Protein AF-A0A535EKD5-F1 (afdb_monomer_lite)

Structure (mmCIF, N/CA/C/O backbone):
data_AF-A0A535EKD5-F1
#
_entry.id   AF-A0A535EKD5-F1
#
loop_
_atom_site.group_PDB
_atom_site.id
_atom_site.type_symbol
_atom_site.label_atom_id
_atom_site.label_alt_id
_atom_site.label_comp_id
_atom_site.label_asym_id
_atom_site.label_entity_id
_atom_site.label_seq_id
_atom_site.pdbx_PDB_ins_code
_atom_site.Cartn_x
_atom_site.Cartn_y
_atom_site.Cartn_z
_atom_site.occupancy
_atom_site.B_iso_or_equiv
_atom_site.auth_seq_id
_atom_site.auth_comp_id
_atom_site.auth_asym_id
_atom_site.auth_atom_id
_atom_site.pdbx_PDB_model_num
ATOM 1 N N . MET A 1 1 ? -50.113 28.034 -53.073 1.00 45.19 1 MET A N 1
ATOM 2 C CA . MET A 1 1 ? -51.138 28.663 -52.213 1.00 45.19 1 MET A CA 1
ATOM 3 C C . MET A 1 1 ? -50.372 29.455 -51.160 1.00 45.19 1 MET A C 1
ATOM 5 O O . MET A 1 1 ? -49.706 28.836 -50.350 1.00 45.19 1 MET A O 1
ATOM 9 N N . ALA A 1 2 ? -50.092 30.747 -51.366 1.00 41.34 2 ALA A N 1
ATOM 10 C CA . ALA A 1 2 ? -51.017 31.888 -51.238 1.00 41.34 2 ALA A CA 1
ATOM 11 C C . ALA A 1 2 ? -51.608 31.944 -49.816 1.00 41.34 2 ALA A C 1
ATOM 13 O O . ALA A 1 2 ? -52.224 30.976 -49.403 1.00 41.34 2 ALA A O 1
ATOM 14 N N . GLY A 1 3 ? -51.473 32.993 -49.012 1.00 37.75 3 GLY A N 1
ATOM 15 C CA . GLY A 1 3 ? -50.899 34.321 -49.191 1.00 37.75 3 GLY A CA 1
ATOM 16 C C . GLY A 1 3 ? -51.245 35.145 -47.942 1.00 37.75 3 GLY A C 1
ATOM 17 O O . GLY A 1 3 ? -52.295 34.944 -47.339 1.00 37.75 3 GLY A O 1
ATOM 18 N N . VAL A 1 4 ? -50.347 36.044 -47.547 1.00 48.22 4 VAL A N 1
ATOM 19 C CA . VAL A 1 4 ? -50.589 37.124 -46.570 1.00 48.22 4 VAL A CA 1
ATOM 20 C C . VAL A 1 4 ? -51.353 38.250 -47.289 1.00 48.22 4 VAL A C 1
ATOM 22 O O . VAL A 1 4 ? -51.017 38.522 -48.444 1.00 48.22 4 VAL A O 1
ATOM 25 N N . PRO A 1 5 ? -52.398 38.865 -46.692 1.00 58.47 5 PRO A N 1
ATOM 26 C CA . PRO A 1 5 ? -52.293 40.257 -46.190 1.00 58.47 5 PRO A CA 1
ATOM 27 C C . PRO A 1 5 ? -53.141 40.520 -44.915 1.00 58.47 5 PRO A C 1
ATOM 29 O O . PRO A 1 5 ? -54.188 39.925 -44.716 1.00 58.47 5 PRO A O 1
ATOM 32 N N . SER A 1 6 ? -52.658 41.254 -43.906 1.00 53.69 6 SER A N 1
ATOM 33 C CA . SER A 1 6 ? -52.519 42.722 -43.760 1.00 53.69 6 SER A CA 1
ATOM 34 C C . SER A 1 6 ? -53.795 43.500 -43.359 1.00 53.69 6 SER A C 1
ATOM 36 O O . SER A 1 6 ? -54.710 43.649 -44.159 1.00 53.69 6 SER A O 1
ATOM 38 N N . ARG A 1 7 ? -53.657 44.165 -42.196 1.00 46.56 7 ARG A N 1
ATOM 39 C CA . ARG A 1 7 ? -54.088 45.528 -41.797 1.00 46.56 7 ARG A CA 1
ATOM 40 C C . ARG A 1 7 ? -55.549 45.838 -41.433 1.00 46.56 7 ARG A C 1
ATOM 42 O O . ARG A 1 7 ? -56.453 45.731 -42.245 1.00 46.56 7 ARG A O 1
ATOM 49 N N . GLY A 1 8 ? -55.650 46.514 -40.280 1.00 36.50 8 GLY A N 1
ATOM 50 C CA . GLY A 1 8 ? -56.508 47.687 -40.059 1.00 36.50 8 GLY A CA 1
ATOM 51 C C . GLY A 1 8 ? -57.542 47.490 -38.955 1.00 36.50 8 GLY A C 1
ATOM 52 O O . GLY A 1 8 ? -58.512 46.788 -39.176 1.00 36.50 8 GLY A O 1
ATOM 53 N N . SER A 1 9 ? -57.314 48.072 -37.766 1.00 45.50 9 SER A N 1
ATOM 54 C CA . SER A 1 9 ? -58.034 49.279 -37.276 1.00 45.50 9 SER A CA 1
ATOM 55 C C . SER A 1 9 ? -59.380 48.927 -36.612 1.00 45.50 9 SER A C 1
ATOM 57 O O . SER A 1 9 ? -60.111 48.109 -37.133 1.00 45.50 9 SER A O 1
ATOM 59 N N . PHE A 1 10 ? -59.863 49.486 -35.502 1.00 39.22 10 PHE A N 1
ATOM 60 C CA . PHE A 1 10 ? -59.520 50.611 -34.630 1.00 39.22 10 PHE A CA 1
ATOM 61 C C . PHE A 1 10 ? -60.499 50.504 -33.419 1.00 39.22 10 PHE A C 1
ATOM 63 O O . PHE A 1 10 ? -61.541 49.868 -33.541 1.00 39.22 10 PHE A O 1
ATOM 70 N N . VAL A 1 11 ? -60.227 51.237 -32.328 1.00 38.66 11 VAL A N 1
ATOM 71 C CA . VAL A 1 11 ? -61.223 51.842 -31.400 1.00 38.66 11 VAL A CA 1
ATOM 72 C C . VAL A 1 11 ? -61.691 51.069 -30.133 1.00 38.66 11 VAL A C 1
ATOM 74 O O . VAL A 1 11 ? -62.537 50.187 -30.164 1.00 38.66 11 VAL A O 1
ATOM 77 N N . ARG A 1 12 ? -61.221 51.643 -29.006 1.00 39.44 12 ARG A N 1
ATOM 78 C CA . ARG A 1 12 ? -61.877 52.010 -27.721 1.00 39.44 12 ARG A CA 1
ATOM 79 C C . ARG A 1 12 ? -62.044 51.020 -26.556 1.00 39.44 12 ARG A C 1
ATOM 81 O O . ARG A 1 12 ? -62.829 50.090 -26.591 1.00 39.44 12 ARG A O 1
ATOM 88 N N . CYS A 1 13 ? -61.412 51.458 -25.457 1.00 40.06 13 CYS A N 1
ATOM 89 C CA . CYS A 1 13 ? -61.956 51.657 -24.107 1.00 40.06 13 CYS A CA 1
ATOM 90 C C . CYS A 1 13 ? -62.763 50.521 -23.468 1.00 40.06 13 CYS A C 1
ATOM 92 O O . CYS A 1 13 ? -63.938 50.361 -23.765 1.00 40.06 13 CYS A O 1
ATOM 94 N N . LEU A 1 14 ? -62.223 49.968 -22.380 1.00 44.44 14 LEU A N 1
ATOM 95 C CA . LEU A 1 14 ? -62.757 50.283 -21.052 1.00 44.44 14 LEU A CA 1
ATOM 96 C C . LEU A 1 14 ? -61.759 49.901 -19.957 1.00 44.44 14 LEU A C 1
ATOM 98 O O . LEU A 1 14 ? -61.307 48.769 -19.827 1.00 44.44 14 LEU A O 1
ATOM 102 N N . THR A 1 15 ? -61.418 50.925 -19.191 1.00 46.53 15 THR A N 1
ATOM 103 C CA . THR A 1 15 ? -60.805 50.915 -17.871 1.00 46.53 15 THR A CA 1
ATOM 104 C C . THR A 1 15 ? -61.596 50.044 -16.898 1.00 46.53 15 THR A C 1
ATOM 106 O O . THR A 1 15 ? -62.759 50.327 -16.626 1.00 46.53 15 THR A O 1
ATOM 109 N N . ALA A 1 16 ? -60.928 49.067 -16.291 1.00 44.97 16 ALA A N 1
ATOM 110 C CA . ALA A 1 16 ? -61.282 48.542 -14.978 1.00 44.97 16 ALA A CA 1
ATOM 111 C C . ALA A 1 16 ? -59.975 48.250 -14.234 1.00 44.97 16 ALA A C 1
ATOM 113 O O . ALA A 1 16 ? -59.351 47.204 -14.399 1.00 44.97 16 ALA A O 1
ATOM 114 N N . GLY A 1 17 ? -59.518 49.246 -13.475 1.00 42.59 17 GLY A N 1
ATOM 115 C CA . GLY A 1 17 ? -58.399 49.095 -12.560 1.00 42.59 17 GLY A CA 1
ATOM 116 C C . GLY A 1 17 ? -58.822 48.220 -11.388 1.00 42.59 17 GLY A C 1
ATOM 117 O O . GLY A 1 17 ? -59.617 48.644 -10.555 1.00 42.59 17 GLY A O 1
ATOM 118 N N . VAL A 1 18 ? -58.271 47.013 -11.322 1.00 48.47 18 VAL A N 1
ATOM 119 C CA . VAL A 1 18 ? -58.236 46.217 -10.097 1.00 48.47 18 VAL A CA 1
ATOM 120 C C . VAL A 1 18 ? -56.834 46.377 -9.526 1.00 48.47 18 VAL A C 1
ATOM 122 O O . VAL A 1 18 ? -55.866 45.841 -10.062 1.00 48.47 18 VAL A O 1
ATOM 125 N N . PHE A 1 19 ? -56.723 47.155 -8.450 1.00 42.06 19 PHE A N 1
ATOM 126 C CA . PHE A 1 19 ? -55.541 47.164 -7.594 1.00 42.06 19 PHE A CA 1
ATOM 127 C C . PHE A 1 19 ? -55.471 45.812 -6.875 1.00 42.06 19 PHE A C 1
ATOM 129 O O . PHE A 1 19 ? -56.022 45.630 -5.792 1.00 42.06 19 PHE A O 1
ATOM 136 N N . LEU A 1 20 ? -54.805 44.840 -7.497 1.00 44.94 20 LEU A N 1
ATOM 137 C CA . LEU A 1 20 ? -54.281 43.681 -6.787 1.00 44.94 20 LEU A CA 1
ATOM 138 C C . LEU A 1 20 ? -53.089 44.175 -5.970 1.00 44.94 20 LEU A C 1
ATOM 140 O O . LEU A 1 20 ? -52.036 44.499 -6.517 1.00 44.94 20 LEU A O 1
ATOM 144 N N . ALA A 1 21 ? -53.285 44.267 -4.655 1.00 48.50 21 ALA A N 1
ATOM 145 C CA . ALA A 1 21 ? -52.208 44.411 -3.692 1.00 48.50 21 ALA A CA 1
ATOM 146 C C . ALA A 1 21 ? -51.312 43.168 -3.797 1.00 48.50 21 ALA A C 1
ATOM 148 O O . ALA A 1 21 ? -51.540 42.151 -3.146 1.00 48.50 21 ALA A O 1
ATOM 149 N N . GLY A 1 22 ? -50.331 43.237 -4.695 1.00 43.75 22 GLY A N 1
ATOM 150 C CA . GLY A 1 22 ? -49.278 42.250 -4.823 1.00 43.75 22 GLY A CA 1
ATOM 151 C C . GLY A 1 22 ? -48.425 42.302 -3.569 1.00 43.75 22 GLY A C 1
ATOM 152 O O . GLY A 1 22 ? -47.609 43.205 -3.395 1.00 43.75 22 GLY A O 1
ATOM 153 N N . THR A 1 23 ? -48.613 41.332 -2.683 1.00 49.50 23 THR A N 1
ATOM 154 C CA . THR A 1 23 ? -47.597 40.997 -1.699 1.00 49.50 23 THR A CA 1
ATOM 155 C C . THR A 1 23 ? -46.387 40.494 -2.479 1.00 49.50 23 THR A C 1
ATOM 157 O O . THR A 1 23 ? -46.346 39.360 -2.952 1.00 49.50 23 THR A O 1
ATOM 160 N N . CYS A 1 24 ? -45.395 41.365 -2.663 1.00 41.81 24 CYS A N 1
ATOM 161 C CA . CYS A 1 24 ? -44.060 40.966 -3.081 1.00 41.81 24 CYS A CA 1
ATOM 162 C C . CYS A 1 24 ? -43.476 40.086 -1.973 1.00 41.81 24 CYS A C 1
ATOM 164 O O . CYS A 1 24 ? -42.757 40.562 -1.096 1.00 41.81 24 CYS A O 1
ATOM 166 N N . ALA A 1 25 ? -43.815 38.798 -1.986 1.00 49.12 25 ALA A N 1
ATOM 167 C CA . ALA A 1 25 ? -43.065 37.795 -1.265 1.00 49.12 25 ALA A CA 1
ATOM 168 C C . ALA A 1 25 ? -41.671 37.775 -1.896 1.00 49.12 25 ALA A C 1
ATOM 170 O O . ALA A 1 25 ? -41.462 37.218 -2.973 1.00 49.12 25 ALA A O 1
ATOM 171 N N . TRP A 1 26 ? -40.725 38.455 -1.251 1.00 48.72 26 TRP A N 1
ATOM 172 C CA . TRP A 1 26 ? -39.307 38.242 -1.486 1.00 48.72 26 TRP A CA 1
ATOM 173 C C . TRP A 1 26 ? -39.019 36.779 -1.149 1.00 48.72 26 TRP A C 1
ATOM 175 O O . TRP A 1 26 ? -38.792 36.419 0.005 1.00 48.72 26 TRP A O 1
ATOM 185 N N . ALA A 1 27 ? -39.083 35.915 -2.161 1.00 51.62 27 ALA A N 1
ATOM 186 C CA . ALA A 1 27 ? -38.504 34.591 -2.086 1.00 51.62 27 ALA A CA 1
ATOM 187 C C . ALA A 1 27 ? -36.994 34.803 -1.977 1.00 51.62 27 ALA A C 1
ATOM 189 O O . ALA A 1 27 ? -36.315 35.042 -2.976 1.00 51.62 27 ALA A O 1
ATOM 190 N N . ALA A 1 28 ? -36.483 34.804 -0.745 1.00 58.44 28 ALA A N 1
ATOM 191 C CA . ALA A 1 28 ? -35.055 34.740 -0.503 1.00 58.44 28 ALA A CA 1
ATOM 192 C C . ALA A 1 28 ? -34.543 33.505 -1.248 1.00 58.44 28 ALA A C 1
ATOM 194 O O . ALA A 1 28 ? -34.898 32.377 -0.901 1.00 58.44 28 ALA A O 1
ATOM 195 N N . ALA A 1 29 ? -33.786 33.725 -2.326 1.00 57.75 29 ALA A N 1
ATOM 196 C CA . ALA A 1 29 ? -33.150 32.647 -3.057 1.00 57.75 29 ALA A CA 1
ATOM 197 C C . ALA A 1 29 ? -32.320 31.860 -2.043 1.00 57.75 29 ALA A C 1
ATOM 199 O O . ALA A 1 29 ? -31.422 32.423 -1.408 1.00 57.75 29 ALA A O 1
ATOM 200 N N . ALA A 1 30 ? -32.672 30.588 -1.843 1.00 61.81 30 ALA A N 1
ATOM 201 C CA . ALA A 1 30 ? -31.890 29.711 -0.995 1.00 61.81 30 ALA A CA 1
ATOM 202 C C . ALA A 1 30 ? -30.435 29.791 -1.484 1.00 61.81 30 ALA A C 1
ATOM 204 O O . ALA A 1 30 ? -30.210 29.682 -2.697 1.00 61.81 30 ALA A O 1
ATOM 205 N N . PRO A 1 31 ? -29.458 30.043 -0.594 1.00 61.44 31 PRO A N 1
ATOM 206 C CA . PRO A 1 31 ? -28.062 30.065 -0.998 1.00 61.44 31 PRO A CA 1
ATOM 207 C C . PRO A 1 31 ? -27.762 28.758 -1.745 1.00 61.44 31 PRO A C 1
ATOM 209 O O . PRO A 1 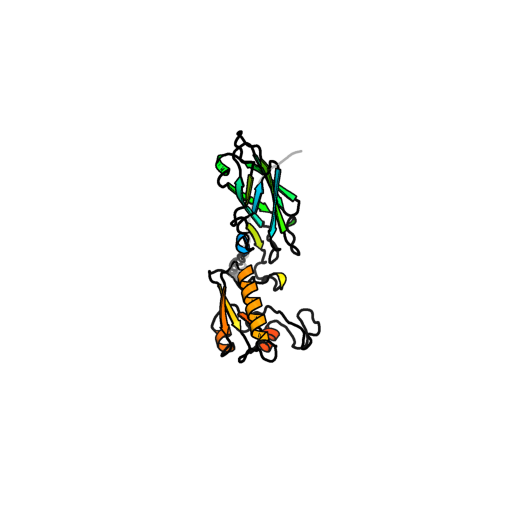31 ? -28.254 27.707 -1.320 1.00 61.44 31 PRO A O 1
ATOM 212 N N . PRO A 1 32 ? -27.018 28.803 -2.868 1.00 64.69 32 PRO A N 1
ATOM 213 C CA . PRO A 1 32 ? -26.724 27.606 -3.641 1.00 64.69 32 PRO A CA 1
ATOM 214 C C . PRO A 1 32 ? -26.153 26.558 -2.692 1.00 64.69 32 PRO A C 1
ATOM 216 O O . PRO A 1 32 ? -25.204 26.844 -1.956 1.00 64.69 32 PRO A O 1
ATOM 219 N N . ALA A 1 33 ? -26.778 25.376 -2.670 1.00 60.44 33 ALA A N 1
ATOM 220 C CA . ALA A 1 33 ? -26.324 24.260 -1.860 1.00 60.44 33 ALA A CA 1
ATOM 221 C C . ALA A 1 33 ? -24.835 24.066 -2.149 1.00 60.44 33 ALA A C 1
ATOM 223 O O . ALA A 1 33 ? -24.441 23.763 -3.276 1.00 60.44 33 ALA A O 1
ATOM 224 N N . ARG A 1 34 ? -24.004 24.354 -1.146 1.00 46.91 34 ARG A N 1
ATOM 225 C CA . ARG A 1 34 ? -22.553 24.263 -1.253 1.00 46.91 34 ARG A CA 1
ATOM 226 C C . ARG A 1 34 ? -22.256 22.808 -1.591 1.00 46.91 34 ARG A C 1
ATOM 228 O O . ARG A 1 34 ? -22.466 21.946 -0.742 1.00 46.91 34 ARG A O 1
ATOM 235 N N . ALA A 1 35 ? -21.863 22.534 -2.837 1.00 53.72 35 ALA A N 1
ATOM 236 C CA . ALA A 1 35 ? -21.502 21.189 -3.259 1.00 53.72 35 ALA A CA 1
ATOM 237 C C . ALA A 1 35 ? -20.460 20.674 -2.265 1.00 53.72 35 ALA A C 1
ATOM 239 O O . ALA A 1 35 ? -19.418 21.309 -2.078 1.00 53.72 35 ALA A O 1
ATOM 240 N N . ALA A 1 36 ? -20.799 19.603 -1.549 1.00 52.53 36 ALA A N 1
ATOM 241 C CA . ALA A 1 36 ? -19.909 19.018 -0.566 1.00 52.53 36 ALA A CA 1
ATOM 242 C C . ALA A 1 36 ? -18.606 18.662 -1.287 1.00 52.53 36 ALA A C 1
ATOM 244 O O . ALA A 1 36 ? -18.608 17.870 -2.229 1.00 52.53 36 ALA A O 1
ATOM 245 N N . ALA A 1 37 ? -17.513 19.323 -0.904 1.00 53.06 37 ALA A N 1
ATOM 246 C CA . ALA A 1 37 ? -16.214 19.060 -1.491 1.00 53.06 37 ALA A CA 1
ATOM 247 C C . ALA A 1 37 ? -15.854 17.598 -1.206 1.00 53.06 37 ALA A C 1
ATOM 249 O O . ALA A 1 37 ? -15.907 17.150 -0.059 1.00 53.06 37 ALA A O 1
ATOM 250 N N . PHE A 1 38 ? -15.533 16.851 -2.258 1.00 53.88 38 PHE A N 1
ATOM 251 C CA . PHE A 1 38 ? -15.070 15.478 -2.140 1.00 53.88 38 PHE A CA 1
ATOM 252 C C . PHE A 1 38 ? -13.777 15.474 -1.325 1.00 53.88 38 PHE A C 1
ATOM 254 O O . PHE A 1 38 ? -12.811 16.150 -1.681 1.00 53.88 38 PHE A O 1
ATOM 261 N N . VAL A 1 39 ? -13.757 14.728 -0.222 1.00 54.91 39 VAL A N 1
ATOM 262 C CA . VAL A 1 39 ? -12.511 14.477 0.501 1.00 54.91 39 VAL A CA 1
ATOM 263 C C . VAL A 1 39 ? -11.813 13.341 -0.232 1.00 54.91 39 VAL A C 1
ATOM 265 O O . VAL A 1 39 ? -12.058 12.164 0.027 1.00 54.91 39 VAL A O 1
ATOM 268 N N . GLU A 1 40 ? -10.980 13.699 -1.203 1.00 62.78 40 GLU A N 1
ATOM 269 C CA . GLU A 1 40 ? -10.094 12.746 -1.854 1.00 62.78 40 GLU A CA 1
ATOM 270 C C . GLU A 1 40 ? -9.099 12.209 -0.820 1.00 62.78 40 GLU A C 1
ATOM 272 O O . GLU A 1 40 ? -8.306 12.952 -0.243 1.00 62.78 40 GLU A O 1
ATOM 277 N N . SER A 1 41 ? -9.168 10.904 -0.556 1.00 79.00 41 SER A N 1
ATOM 278 C CA . SER A 1 41 ? -8.174 10.206 0.256 1.00 79.00 41 SER A CA 1
ATOM 279 C C . SER A 1 41 ? -7.368 9.270 -0.629 1.00 79.00 41 SER A C 1
ATOM 281 O O . SER A 1 41 ? -7.922 8.619 -1.513 1.00 79.00 41 SER A O 1
ATOM 283 N N . ALA A 1 42 ? -6.067 9.195 -0.384 1.00 86.12 42 ALA A N 1
ATOM 284 C CA . ALA A 1 42 ? -5.165 8.327 -1.118 1.00 86.12 42 ALA A CA 1
ATOM 285 C C . ALA A 1 42 ? -4.396 7.421 -0.160 1.00 86.12 42 ALA A C 1
ATOM 287 O O . ALA A 1 42 ? -4.079 7.806 0.968 1.00 86.12 42 ALA A O 1
ATOM 288 N N . GLN A 1 43 ? -4.081 6.224 -0.638 1.00 86.31 43 GLN A N 1
ATOM 289 C CA . GLN A 1 43 ? -3.167 5.300 0.014 1.00 86.31 43 GLN A CA 1
ATOM 290 C C . GLN A 1 43 ? -1.981 5.065 -0.913 1.00 86.31 43 GLN A C 1
ATOM 292 O O . GLN A 1 43 ? -2.143 4.576 -2.028 1.00 86.31 43 GLN A O 1
ATOM 297 N N . GLU A 1 44 ? -0.781 5.353 -0.427 1.00 91.12 44 GLU A N 1
ATOM 298 C CA . GLU A 1 44 ? 0.457 5.078 -1.149 1.00 91.12 44 GLU A CA 1
ATOM 299 C C . GLU A 1 44 ? 1.233 3.976 -0.449 1.00 91.12 44 GLU A C 1
ATOM 301 O O . GLU A 1 44 ? 1.461 4.022 0.760 1.00 91.12 44 GLU A O 1
ATOM 306 N N . VAL A 1 45 ? 1.655 2.977 -1.219 1.00 86.81 45 VAL A N 1
ATOM 307 C CA . VAL A 1 45 ? 2.469 1.876 -0.711 1.00 86.81 45 VAL A CA 1
ATOM 308 C C . VAL A 1 45 ? 3.716 1.770 -1.568 1.00 86.81 45 VAL A C 1
ATOM 310 O O . VAL A 1 45 ? 3.620 1.519 -2.765 1.00 86.81 45 VAL A O 1
ATOM 313 N N . THR A 1 46 ? 4.885 1.967 -0.959 1.00 91.69 46 THR A N 1
ATOM 314 C CA . THR A 1 46 ? 6.198 1.868 -1.620 1.00 91.69 46 THR A CA 1
ATOM 315 C C . THR A 1 46 ? 6.859 0.521 -1.323 1.00 91.69 46 THR A C 1
ATOM 317 O O . THR A 1 46 ? 6.564 -0.096 -0.299 1.00 91.69 46 THR A O 1
ATOM 320 N N . LEU A 1 47 ? 7.815 0.081 -2.149 1.00 89.38 47 LEU A N 1
ATOM 321 C CA . LEU A 1 47 ? 8.623 -1.113 -1.845 1.00 89.38 47 LEU A CA 1
ATOM 322 C C . LEU A 1 47 ? 9.347 -0.981 -0.504 1.00 89.38 47 LEU A C 1
ATOM 324 O O . LEU A 1 47 ? 9.369 -1.924 0.283 1.00 89.38 47 LEU A O 1
ATOM 328 N N . ARG A 1 48 ? 9.877 0.211 -0.207 1.00 87.81 48 ARG A N 1
ATOM 329 C CA . ARG A 1 48 ? 10.523 0.496 1.077 1.00 87.81 48 ARG A CA 1
ATOM 330 C C . ARG A 1 48 ? 9.577 0.278 2.255 1.00 87.81 48 ARG A C 1
ATOM 332 O O . ARG A 1 48 ? 9.993 -0.315 3.245 1.00 87.81 48 ARG A O 1
ATOM 339 N N . ALA A 1 49 ? 8.327 0.732 2.154 1.00 76.25 49 ALA A N 1
ATOM 340 C CA . ALA A 1 49 ? 7.323 0.529 3.200 1.00 76.25 49 ALA A CA 1
ATOM 341 C C . ALA A 1 49 ? 6.983 -0.960 3.397 1.00 76.25 49 ALA A C 1
ATOM 343 O O . ALA A 1 49 ? 6.653 -1.376 4.502 1.00 76.25 49 ALA A O 1
ATOM 344 N N . LEU A 1 50 ? 7.138 -1.775 2.349 1.00 79.50 50 LEU A N 1
ATOM 345 C CA . LEU A 1 50 ? 7.025 -3.235 2.411 1.00 79.50 50 LEU A CA 1
ATOM 346 C C . LEU A 1 50 ? 8.301 -3.928 2.928 1.00 79.50 50 LEU A C 1
ATOM 348 O O . LEU A 1 50 ? 8.351 -5.154 2.975 1.00 79.50 50 LEU A O 1
ATOM 352 N N . GLY A 1 51 ? 9.335 -3.172 3.311 1.00 79.81 51 GLY A N 1
ATOM 353 C CA . GLY A 1 51 ? 10.622 -3.710 3.757 1.00 79.81 51 GLY A CA 1
ATOM 354 C C . GLY A 1 51 ? 11.542 -4.172 2.622 1.00 79.81 51 GLY A C 1
ATOM 355 O O . GLY A 1 51 ? 12.560 -4.805 2.890 1.00 79.81 51 GLY A O 1
ATOM 356 N N . ALA A 1 52 ? 11.223 -3.855 1.364 1.00 81.81 52 ALA A N 1
ATOM 357 C CA . ALA A 1 52 ? 12.038 -4.214 0.209 1.00 81.81 52 ALA A CA 1
ATOM 358 C C . ALA A 1 52 ? 12.991 -3.058 -0.182 1.00 81.81 52 ALA A C 1
ATOM 360 O O . ALA A 1 52 ? 12.533 -1.963 -0.530 1.00 81.81 52 ALA A O 1
ATOM 361 N N . PRO A 1 53 ? 14.323 -3.271 -0.187 1.00 86.62 53 PRO A N 1
ATOM 362 C CA . PRO A 1 53 ? 15.306 -2.252 -0.579 1.00 86.62 53 PRO A CA 1
ATOM 363 C C . PRO A 1 53 ? 15.377 -2.016 -2.103 1.00 86.62 53 PRO A C 1
ATOM 365 O O . PRO A 1 53 ? 16.140 -1.165 -2.568 1.00 86.62 53 PRO A O 1
ATOM 368 N N . GLY A 1 54 ? 14.588 -2.763 -2.877 1.00 92.88 54 GLY A N 1
ATOM 369 C CA . GLY A 1 54 ? 14.603 -2.843 -4.336 1.00 92.88 54 GLY A CA 1
ATOM 370 C C . GLY A 1 54 ? 14.603 -4.304 -4.786 1.00 92.88 54 GLY A C 1
ATOM 371 O O . GLY A 1 54 ? 14.717 -5.204 -3.955 1.00 92.88 54 GLY A O 1
ATOM 372 N N . VAL A 1 55 ? 14.459 -4.533 -6.089 1.00 95.06 55 VAL A N 1
ATOM 373 C CA . VAL A 1 55 ? 14.526 -5.873 -6.696 1.00 95.06 55 VAL A CA 1
ATOM 374 C C . VAL A 1 55 ? 15.337 -5.768 -7.977 1.00 95.06 55 VAL A C 1
ATOM 376 O O . VAL A 1 55 ? 15.095 -4.851 -8.758 1.00 95.06 55 VAL A O 1
ATOM 379 N N . ASP A 1 56 ? 16.279 -6.670 -8.207 1.00 97.62 56 ASP A N 1
ATOM 380 C CA . ASP A 1 56 ? 17.101 -6.709 -9.413 1.00 97.62 56 ASP A CA 1
ATOM 381 C C . ASP A 1 56 ? 17.143 -8.110 -10.028 1.00 97.62 56 ASP A C 1
ATOM 383 O O . ASP A 1 56 ? 16.865 -9.112 -9.370 1.00 97.62 56 ASP A O 1
ATOM 387 N N . ALA A 1 57 ? 17.421 -8.160 -11.329 1.00 96.69 57 ALA A N 1
ATOM 388 C CA . ALA A 1 57 ? 17.626 -9.392 -12.074 1.00 96.69 57 ALA A CA 1
ATOM 389 C C . ALA A 1 57 ? 18.536 -9.141 -13.279 1.00 96.69 57 ALA A C 1
ATOM 391 O O . ALA A 1 57 ? 18.569 -8.040 -13.837 1.00 96.69 57 ALA A O 1
ATOM 392 N N . SER A 1 58 ? 19.210 -10.200 -13.721 1.00 97.12 58 SER A N 1
ATOM 393 C CA . SER A 1 58 ? 20.095 -10.189 -14.887 1.00 97.12 58 SER A CA 1
ATOM 394 C C . SER A 1 58 ? 19.592 -11.152 -15.958 1.00 97.12 58 SER A C 1
ATOM 396 O O . SER A 1 58 ? 19.127 -12.247 -15.648 1.00 97.12 58 SER A O 1
ATOM 398 N N . GLY A 1 59 ? 19.682 -10.751 -17.223 1.00 96.06 59 GLY A N 1
ATOM 399 C CA . GLY A 1 59 ? 19.199 -11.517 -18.371 1.00 96.06 59 GLY A CA 1
ATOM 400 C C . GLY A 1 59 ? 18.651 -10.621 -19.480 1.00 96.06 59 GLY A C 1
ATOM 401 O O . GLY A 1 59 ? 18.291 -9.470 -19.255 1.00 96.06 59 GLY A O 1
ATOM 402 N N . SER A 1 60 ? 18.596 -11.138 -20.707 1.00 95.88 60 SER A N 1
ATOM 403 C CA . SER A 1 60 ? 18.053 -10.405 -21.863 1.00 95.88 60 SER A CA 1
ATOM 404 C C . SER A 1 60 ? 16.526 -10.273 -21.824 1.00 95.88 60 SER A C 1
ATOM 406 O O . SER A 1 60 ? 15.965 -9.386 -22.462 1.00 95.88 60 SER A O 1
ATOM 408 N N . ALA A 1 61 ? 15.848 -11.126 -21.058 1.00 97.75 61 ALA A N 1
ATOM 409 C CA . ALA A 1 61 ? 14.433 -11.014 -20.739 1.00 97.75 61 ALA A CA 1
ATOM 410 C C . ALA A 1 61 ? 14.240 -11.342 -19.257 1.00 97.75 61 ALA A C 1
ATOM 412 O O . ALA A 1 61 ? 14.503 -12.467 -18.834 1.00 97.75 61 ALA A O 1
ATOM 413 N N . VAL A 1 62 ? 13.806 -10.363 -18.464 1.00 97.56 62 VAL A N 1
ATOM 414 C CA . VAL A 1 62 ? 13.609 -10.531 -17.018 1.00 97.56 62 VAL A CA 1
ATOM 415 C C . VAL A 1 62 ? 12.267 -9.962 -16.587 1.00 97.56 62 VAL A C 1
ATOM 417 O O . VAL A 1 62 ? 11.783 -8.978 -17.142 1.00 97.56 62 VAL A O 1
ATOM 420 N N . THR A 1 63 ? 11.657 -10.592 -15.587 1.00 98.12 63 THR A N 1
ATOM 421 C CA . THR A 1 63 ? 10.430 -10.102 -14.955 1.00 98.12 63 THR A CA 1
ATOM 422 C C . THR A 1 63 ? 10.710 -9.839 -13.487 1.00 98.12 63 THR A C 1
ATOM 424 O O . THR A 1 63 ? 11.103 -10.749 -12.763 1.00 98.12 63 THR A O 1
ATOM 427 N N . LEU A 1 64 ? 10.499 -8.597 -13.059 1.00 97.75 64 LEU A N 1
ATOM 428 C CA . LEU A 1 64 ? 10.561 -8.196 -11.659 1.00 97.75 64 LEU A CA 1
ATOM 429 C C . LEU A 1 64 ? 9.128 -8.038 -11.155 1.00 97.75 64 LEU A C 1
ATOM 431 O O . LEU A 1 64 ? 8.415 -7.155 -11.628 1.00 97.75 64 LEU A O 1
ATOM 435 N N . ALA A 1 65 ? 8.706 -8.903 -10.236 1.00 96.81 65 ALA A N 1
ATOM 436 C CA . ALA A 1 65 ? 7.349 -8.918 -9.699 1.00 96.81 65 ALA A CA 1
ATOM 437 C C . ALA A 1 65 ? 7.333 -8.458 -8.238 1.00 96.81 65 ALA A C 1
ATOM 439 O O . ALA A 1 65 ? 8.153 -8.899 -7.431 1.00 96.81 65 ALA A O 1
ATOM 440 N N . VAL A 1 66 ? 6.378 -7.596 -7.891 1.00 95.00 66 VAL A N 1
ATOM 441 C CA . VAL A 1 66 ? 6.154 -7.140 -6.514 1.00 95.00 66 VAL A CA 1
ATOM 442 C C . VAL A 1 66 ? 4.670 -7.224 -6.177 1.00 95.00 66 VAL A C 1
ATOM 444 O O . VAL A 1 66 ? 3.831 -6.713 -6.914 1.00 95.00 66 VAL A O 1
ATOM 447 N N . ALA A 1 67 ? 4.348 -7.826 -5.033 1.00 92.38 67 ALA A N 1
ATOM 448 C CA . ALA A 1 67 ? 3.006 -7.807 -4.468 1.00 92.38 67 ALA A CA 1
ATOM 449 C C . ALA A 1 67 ? 2.796 -6.580 -3.561 1.00 92.38 67 ALA A C 1
ATOM 451 O O . ALA A 1 67 ? 3.498 -6.401 -2.567 1.00 92.38 67 ALA A O 1
ATOM 452 N N . PHE A 1 68 ? 1.789 -5.772 -3.879 1.00 90.69 68 PHE A N 1
ATOM 453 C CA . PHE A 1 68 ? 1.263 -4.705 -3.031 1.00 90.69 68 PHE A CA 1
ATOM 454 C C . PHE A 1 68 ? 0.008 -5.198 -2.300 1.00 90.69 68 PHE A C 1
ATOM 456 O O . PHE A 1 68 ? -0.751 -5.982 -2.869 1.00 90.69 68 PHE A O 1
ATOM 463 N N . PRO A 1 69 ? -0.262 -4.753 -1.062 1.00 86.50 69 PRO A N 1
ATOM 464 C CA . PRO A 1 69 ? -1.505 -5.088 -0.371 1.00 86.50 69 PRO A CA 1
ATOM 465 C C . PRO A 1 69 ? -2.725 -4.573 -1.156 1.00 86.50 69 PRO A C 1
ATOM 467 O O . PRO A 1 69 ? -2.575 -3.651 -1.967 1.00 86.50 69 PRO A O 1
ATOM 470 N N . PRO A 1 70 ? -3.925 -5.138 -0.937 1.00 88.81 70 PRO A N 1
ATOM 471 C CA . PRO A 1 70 ? -5.153 -4.579 -1.496 1.00 88.81 70 PRO A CA 1
ATOM 472 C C . PRO A 1 70 ? -5.370 -3.119 -1.044 1.00 88.81 70 PRO A C 1
ATOM 474 O O . PRO A 1 70 ? -4.806 -2.697 -0.026 1.00 88.81 70 PRO A O 1
ATOM 477 N N . PRO A 1 71 ? -6.173 -2.332 -1.785 1.00 89.56 71 PRO A N 1
ATOM 478 C CA . PRO A 1 71 ? -6.566 -0.999 -1.353 1.00 89.56 71 PRO A CA 1
ATOM 479 C C . PRO A 1 71 ? -7.323 -1.069 -0.022 1.00 89.56 71 PRO A C 1
ATOM 481 O O . PRO A 1 71 ? -8.190 -1.917 0.166 1.00 89.56 71 PRO A O 1
ATOM 484 N N . ALA A 1 72 ? -7.038 -0.132 0.876 1.00 80.06 72 ALA A N 1
ATOM 485 C CA . ALA A 1 72 ? -7.632 -0.029 2.209 1.00 80.06 72 ALA A CA 1
ATOM 486 C C . ALA A 1 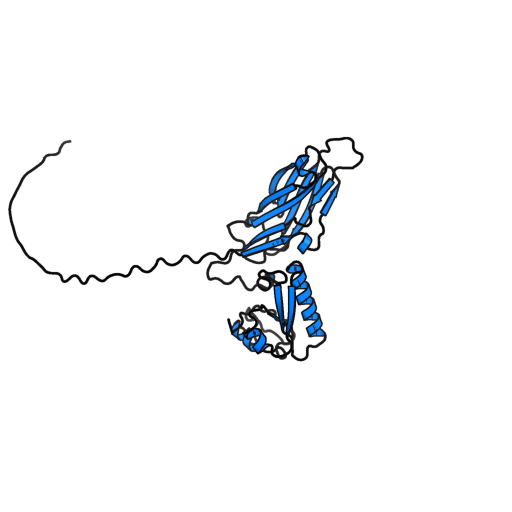72 ? -9.092 0.465 2.191 1.00 80.06 72 ALA A C 1
ATOM 488 O O . ALA A 1 72 ? -9.667 0.756 3.234 1.00 80.06 72 ALA A O 1
ATOM 489 N N . GLY A 1 73 ? -9.695 0.621 1.015 1.00 81.81 73 GLY A N 1
ATOM 490 C CA . GLY A 1 73 ? -11.048 1.130 0.875 1.00 81.81 73 GLY A CA 1
ATOM 491 C C . GLY A 1 73 ? -11.571 1.032 -0.556 1.00 81.81 73 GLY A C 1
ATOM 492 O O . GLY A 1 73 ? -10.901 0.490 -1.443 1.00 81.81 73 GLY A O 1
ATOM 493 N N . PRO A 1 74 ? -12.778 1.565 -0.804 1.00 85.88 74 PRO A N 1
ATOM 494 C CA . PRO A 1 74 ? -13.34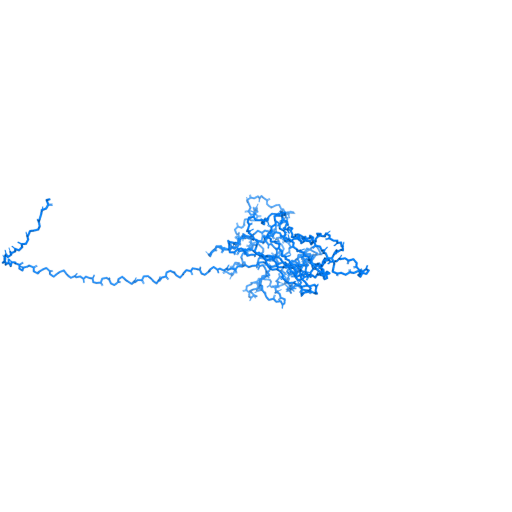0 1.634 -2.144 1.00 85.88 74 PRO A CA 1
ATOM 495 C C . PRO A 1 74 ? -12.424 2.469 -3.042 1.00 85.88 74 PRO A C 1
ATOM 497 O O . PRO A 1 74 ? -11.930 3.509 -2.622 1.00 85.88 74 PRO A O 1
ATOM 500 N N . LEU A 1 75 ? -12.200 2.042 -4.282 1.00 89.25 75 LEU A N 1
ATOM 501 C CA . LEU A 1 75 ? -11.390 2.799 -5.242 1.00 89.25 75 LEU A CA 1
ATOM 502 C C . LEU A 1 75 ? -12.212 3.912 -5.898 1.00 89.25 75 LEU A C 1
ATOM 504 O O . LEU A 1 75 ? -13.359 3.684 -6.286 1.00 89.25 75 LEU A O 1
ATOM 508 N N . ALA A 1 76 ? -11.606 5.083 -6.088 1.00 87.94 76 ALA A N 1
ATOM 509 C CA . ALA A 1 76 ? -12.221 6.182 -6.821 1.00 87.94 76 ALA A CA 1
ATOM 510 C C . ALA A 1 76 ? -12.178 5.986 -8.339 1.00 87.94 76 ALA A C 1
ATOM 512 O O . ALA A 1 76 ? -11.216 5.419 -8.868 1.00 87.94 76 ALA A O 1
ATOM 513 N N . PRO A 1 77 ? -13.169 6.536 -9.069 1.00 84.00 77 PRO A N 1
ATOM 514 C CA . PRO A 1 77 ? -13.151 6.542 -10.530 1.00 84.00 77 PRO A CA 1
ATOM 515 C C . PRO A 1 77 ? -11.988 7.350 -11.117 1.00 84.00 77 PRO A C 1
ATOM 517 O O . PRO A 1 77 ? -11.540 7.041 -12.218 1.00 84.00 77 PRO A O 1
ATOM 520 N N . ALA A 1 78 ? -11.490 8.358 -10.383 1.00 75.31 78 ALA A N 1
ATOM 521 C CA . ALA A 1 78 ? -10.387 9.234 -10.801 1.00 75.31 78 ALA A CA 1
ATOM 522 C C . ALA A 1 78 ? -9.087 8.467 -11.130 1.00 75.31 78 ALA A C 1
ATOM 524 O O . ALA A 1 78 ? -8.255 8.960 -11.894 1.00 75.31 78 ALA A O 1
ATOM 525 N N . GLY A 1 79 ? -8.988 7.217 -10.661 1.00 84.00 79 GLY A N 1
ATOM 526 C CA . GLY A 1 79 ? -7.995 6.239 -11.084 1.00 84.00 79 GLY A CA 1
ATOM 527 C C . GLY A 1 79 ? -6.813 6.156 -10.128 1.00 84.00 79 GLY A C 1
ATOM 528 O O . GLY A 1 79 ? -6.282 7.159 -9.670 1.00 84.00 79 GLY A O 1
ATOM 529 N N . SER A 1 80 ? -6.400 4.928 -9.831 1.00 95.94 80 SER A N 1
ATOM 530 C CA . SER A 1 80 ? -5.130 4.634 -9.166 1.00 95.94 80 SER A CA 1
ATOM 531 C C . SER A 1 80 ? -3.968 4.793 -10.154 1.00 95.94 80 SER A C 1
ATOM 533 O O . SER A 1 80 ? -4.187 4.847 -11.368 1.00 95.94 80 SER A O 1
ATOM 535 N N . PHE A 1 81 ? -2.726 4.826 -9.676 1.00 98.00 81 PHE A N 1
ATOM 536 C CA . PHE A 1 81 ? -1.551 4.754 -10.549 1.00 98.00 81 PHE A CA 1
ATOM 537 C C . PHE A 1 81 ? -0.431 3.920 -9.927 1.00 98.00 81 PHE A C 1
ATOM 539 O O . PHE A 1 81 ? -0.338 3.775 -8.712 1.00 98.00 81 PHE A O 1
ATOM 546 N N . ALA A 1 82 ? 0.435 3.380 -10.778 1.00 98.25 82 ALA A N 1
ATOM 547 C CA . ALA A 1 82 ? 1.690 2.761 -10.381 1.00 98.25 82 ALA A CA 1
ATOM 548 C C . ALA A 1 82 ? 2.837 3.645 -10.871 1.00 98.25 82 ALA A C 1
ATOM 550 O O . ALA A 1 82 ? 2.838 4.076 -12.026 1.00 98.25 82 ALA A O 1
ATOM 551 N N . ARG A 1 83 ? 3.813 3.909 -10.000 1.00 98.56 83 ARG A N 1
ATOM 552 C CA . ARG A 1 83 ? 5.022 4.662 -10.346 1.00 98.56 83 ARG A CA 1
ATOM 553 C C . ARG A 1 83 ? 6.239 3.776 -10.133 1.00 98.56 83 ARG A C 1
ATOM 555 O O . ARG A 1 83 ? 6.550 3.393 -9.007 1.00 98.56 83 ARG A O 1
ATOM 562 N N . LEU A 1 84 ? 6.920 3.451 -11.223 1.00 98.38 84 LEU A N 1
ATOM 563 C CA . LEU A 1 84 ? 8.152 2.678 -11.239 1.00 98.38 84 LEU A CA 1
ATOM 564 C C . LEU A 1 84 ? 9.345 3.612 -11.194 1.00 98.38 84 LEU A C 1
ATOM 566 O O . LEU A 1 84 ? 9.452 4.520 -12.012 1.00 98.38 84 LEU A O 1
ATOM 570 N N . PHE A 1 85 ? 10.271 3.309 -10.297 1.00 98.44 85 PHE A N 1
ATOM 571 C CA . PHE A 1 85 ? 11.632 3.820 -10.336 1.00 98.44 85 PHE A CA 1
ATOM 572 C C . PHE A 1 85 ? 12.512 2.655 -10.752 1.00 98.44 85 PHE A C 1
ATOM 574 O O . PHE A 1 85 ? 12.487 1.621 -10.087 1.00 98.44 85 PHE A O 1
ATOM 581 N N . PHE A 1 86 ? 13.253 2.778 -11.845 1.00 98.50 86 PHE A N 1
ATOM 582 C CA . PHE A 1 86 ? 13.991 1.646 -12.399 1.00 98.50 86 PHE A CA 1
ATOM 583 C C . PHE A 1 86 ? 15.375 2.037 -12.908 1.00 98.50 86 PHE A C 1
ATOM 585 O O . PHE A 1 86 ? 15.638 3.204 -13.162 1.00 98.50 86 PHE A O 1
ATOM 592 N N . ALA A 1 87 ? 16.252 1.054 -13.068 1.00 98.00 87 ALA A N 1
ATOM 593 C CA . ALA A 1 87 ? 17.539 1.182 -13.748 1.00 98.00 87 ALA A CA 1
ATOM 594 C C . ALA A 1 87 ? 17.764 -0.057 -14.622 1.00 98.00 87 ALA A C 1
ATOM 596 O O . ALA A 1 87 ? 17.189 -1.114 -14.348 1.00 98.00 87 ALA A O 1
ATOM 597 N N . HIS A 1 88 ? 18.569 0.061 -15.675 1.00 97.38 88 HIS A N 1
ATOM 598 C CA . HIS A 1 88 ? 18.844 -1.038 -16.599 1.00 97.38 88 HIS A CA 1
ATOM 599 C C . HIS A 1 88 ? 20.201 -0.886 -17.294 1.00 97.38 88 HIS A C 1
ATOM 601 O O . HIS A 1 88 ? 20.786 0.194 -17.319 1.00 97.38 88 HIS A O 1
ATOM 607 N N . SER A 1 89 ? 20.695 -1.960 -17.909 1.00 95.88 89 SER A N 1
ATOM 608 C CA . SER A 1 89 ? 21.870 -1.883 -18.783 1.00 95.88 89 SER A CA 1
ATOM 609 C C . SER A 1 89 ? 21.598 -0.999 -20.019 1.00 95.88 89 SER A C 1
ATOM 611 O O . SER A 1 89 ? 20.502 -1.106 -20.582 1.00 95.88 89 SER A O 1
ATOM 613 N N . PRO A 1 90 ? 22.564 -0.181 -20.482 1.00 94.88 90 PRO A N 1
ATOM 614 C CA . PRO A 1 90 ? 22.452 0.601 -21.721 1.00 94.88 90 PRO A CA 1
ATOM 615 C C . PRO A 1 90 ? 22.120 -0.248 -22.963 1.00 94.88 90 PRO A C 1
ATOM 617 O O . PRO A 1 90 ? 22.430 -1.443 -23.013 1.00 94.88 90 PRO A O 1
ATOM 620 N N . GLY A 1 91 ? 21.520 0.379 -23.977 1.00 90.56 91 GLY A N 1
ATOM 621 C CA . GLY A 1 91 ? 21.130 -0.238 -25.248 1.00 90.56 91 GLY A CA 1
ATOM 622 C C . GLY A 1 91 ? 19.622 -0.253 -25.527 1.00 90.56 91 GLY A C 1
ATOM 623 O O . GLY A 1 91 ? 18.796 0.097 -24.682 1.00 90.56 91 GLY A O 1
ATOM 624 N N . ALA A 1 92 ? 19.254 -0.665 -26.745 1.00 84.62 92 ALA A N 1
ATOM 625 C CA . ALA A 1 92 ? 17.878 -0.630 -27.245 1.00 84.62 92 ALA A CA 1
ATOM 626 C C . ALA A 1 92 ? 16.987 -1.657 -26.530 1.00 84.62 92 ALA A C 1
ATOM 628 O O . ALA A 1 92 ? 16.933 -2.829 -26.900 1.00 84.62 92 ALA A O 1
ATOM 629 N N . SER A 1 93 ? 16.264 -1.210 -25.513 1.00 93.81 93 SER A N 1
ATOM 630 C CA . SER A 1 93 ? 15.525 -2.094 -24.612 1.00 93.81 93 SER A CA 1
ATOM 631 C C . SER A 1 93 ? 14.072 -1.638 -24.465 1.00 93.81 93 SER A C 1
ATOM 633 O O . SER A 1 93 ? 13.673 -0.598 -24.986 1.00 93.81 93 SER A O 1
ATOM 635 N N . SER A 1 94 ? 13.243 -2.416 -23.778 1.00 98.12 94 SER A N 1
ATOM 636 C CA . SER A 1 94 ? 11.873 -2.013 -23.444 1.00 98.12 94 SER A CA 1
ATOM 637 C C . SER A 1 94 ? 11.466 -2.533 -22.074 1.00 98.12 94 SER A C 1
ATOM 639 O O . SER A 1 94 ? 11.992 -3.547 -21.610 1.00 98.12 94 SER A O 1
ATOM 641 N N . VAL A 1 95 ? 10.518 -1.844 -21.442 1.00 98.50 95 VAL A N 1
ATOM 642 C CA . VAL A 1 95 ? 9.830 -2.313 -20.238 1.00 98.50 95 VAL A CA 1
ATOM 643 C C . VAL A 1 95 ? 8.328 -2.322 -20.488 1.00 98.50 95 VAL A C 1
ATOM 645 O O . VAL A 1 95 ? 7.757 -1.333 -20.947 1.00 98.50 95 VAL A O 1
ATOM 648 N N . THR A 1 96 ? 7.686 -3.449 -20.197 1.00 98.69 96 THR A N 1
ATOM 649 C CA . THR A 1 96 ? 6.226 -3.568 -20.150 1.00 98.69 96 THR A CA 1
ATOM 650 C C . THR A 1 96 ? 5.787 -3.581 -18.699 1.00 98.69 96 THR A C 1
ATOM 652 O O . THR A 1 96 ? 6.252 -4.420 -17.924 1.00 98.69 96 THR A O 1
ATOM 655 N N . LEU A 1 97 ? 4.872 -2.682 -18.342 1.00 98.38 97 LEU A N 1
ATOM 656 C CA . LEU A 1 97 ? 4.244 -2.689 -17.031 1.00 98.38 97 LEU A CA 1
ATOM 657 C C . LEU A 1 97 ? 2.959 -3.510 -17.060 1.00 98.38 97 LEU A C 1
ATOM 659 O O . LEU A 1 97 ? 2.086 -3.260 -17.893 1.00 98.38 97 LEU A O 1
ATOM 663 N N . VAL A 1 98 ? 2.825 -4.456 -16.137 1.00 98.69 98 VAL A N 1
ATOM 664 C CA . VAL A 1 98 ? 1.661 -5.338 -16.019 1.00 98.69 98 VAL A CA 1
ATOM 665 C C . VAL A 1 98 ? 1.148 -5.296 -14.585 1.00 98.69 98 VAL A C 1
ATOM 667 O O . VAL A 1 98 ? 1.932 -5.373 -13.646 1.00 98.69 98 VAL A O 1
ATOM 670 N N . VAL A 1 99 ? -0.168 -5.193 -14.404 1.00 98.31 99 VAL A N 1
ATOM 671 C CA . VAL A 1 99 ? -0.814 -5.293 -13.087 1.00 98.31 99 VAL A CA 1
ATOM 672 C C . VAL A 1 99 ? -1.812 -6.439 -13.111 1.00 98.31 99 VAL A C 1
ATOM 674 O O . VAL A 1 99 ? -2.687 -6.477 -13.975 1.00 98.31 99 VAL A O 1
ATOM 677 N N . ASN A 1 100 ? -1.670 -7.391 -12.185 1.00 97.81 100 ASN A N 1
ATOM 678 C CA . ASN A 1 100 ? -2.519 -8.584 -12.078 1.00 97.81 100 ASN A CA 1
ATOM 679 C C . ASN A 1 100 ? -2.683 -9.322 -13.420 1.00 97.81 100 ASN A C 1
ATOM 681 O O . ASN A 1 100 ? -3.786 -9.686 -13.831 1.00 97.81 100 ASN A O 1
ATOM 685 N N . GLY A 1 101 ? -1.575 -9.478 -14.149 1.00 97.12 101 GLY A N 1
ATOM 686 C CA . GLY A 1 101 ? -1.548 -10.131 -15.459 1.00 97.12 101 GLY A CA 1
ATOM 687 C C . GLY A 1 101 ? -2.071 -9.288 -16.630 1.00 97.12 101 GLY A C 1
ATOM 688 O O . GLY A 1 101 ? -1.989 -9.745 -17.769 1.00 97.12 101 GLY A O 1
ATOM 689 N N . ARG A 1 102 ? -2.564 -8.061 -16.402 1.00 98.25 102 ARG A N 1
ATOM 690 C CA . ARG A 1 102 ? -3.036 -7.155 -17.462 1.00 98.25 102 ARG A CA 1
ATOM 691 C C . ARG A 1 102 ? -1.962 -6.129 -17.841 1.00 98.25 102 ARG A C 1
ATOM 693 O O . ARG A 1 102 ? -1.559 -5.347 -16.977 1.00 98.25 102 ARG A O 1
ATOM 700 N N . PRO A 1 103 ? -1.481 -6.108 -19.098 1.00 98.25 103 PRO A N 1
ATOM 701 C CA . PRO A 1 103 ? -0.505 -5.118 -19.534 1.00 98.25 103 PRO A CA 1
ATOM 702 C C . PRO A 1 103 ? -1.143 -3.727 -19.570 1.00 98.25 103 PRO A C 1
ATOM 704 O O . PRO A 1 103 ? -2.241 -3.558 -20.097 1.00 98.25 103 PRO A O 1
ATOM 707 N N . LEU A 1 104 ? -0.452 -2.742 -18.999 1.00 97.69 104 LEU A N 1
ATOM 708 C CA . LEU A 1 104 ? -0.905 -1.353 -18.940 1.00 97.69 104 LEU A CA 1
ATOM 709 C C . LEU A 1 104 ? -0.216 -0.489 -19.995 1.00 97.69 104 LEU A C 1
ATOM 711 O O . LEU A 1 104 ? -0.871 0.284 -20.685 1.00 97.69 104 LEU A O 1
ATOM 715 N N . THR A 1 105 ? 1.107 -0.610 -20.119 1.00 98.38 105 THR A N 1
ATOM 716 C CA . THR A 1 105 ? 1.894 0.150 -21.098 1.00 98.38 105 THR A CA 1
ATOM 717 C C . THR A 1 105 ? 3.208 -0.553 -21.424 1.00 98.38 105 THR A C 1
ATOM 719 O O . THR A 1 105 ? 3.691 -1.375 -20.643 1.00 98.38 105 THR A O 1
ATOM 722 N N . THR A 1 106 ? 3.796 -0.206 -22.568 1.00 98.50 106 THR A N 1
ATOM 723 C CA . THR A 1 106 ? 5.161 -0.583 -22.956 1.00 98.50 106 THR A CA 1
ATOM 724 C C . THR A 1 106 ? 5.923 0.669 -23.350 1.00 98.50 106 THR A C 1
ATOM 726 O O . THR A 1 106 ? 5.437 1.457 -24.159 1.00 98.50 106 THR A O 1
ATOM 729 N N . VAL A 1 107 ? 7.118 0.846 -22.794 1.00 98.19 107 VAL A N 1
ATOM 730 C CA . VAL A 1 107 ? 7.963 2.013 -23.059 1.00 98.19 107 VAL A CA 1
ATOM 731 C C . VAL A 1 107 ? 9.331 1.554 -23.547 1.00 98.19 107 VAL A C 1
ATOM 733 O O . VAL A 1 107 ? 9.908 0.602 -23.016 1.00 98.19 107 VAL A O 1
ATOM 736 N N . GLY A 1 108 ? 9.835 2.228 -24.582 1.00 97.94 108 GLY A N 1
ATOM 737 C CA . GLY A 1 108 ? 11.205 2.061 -25.052 1.00 97.94 108 GLY A CA 1
ATOM 738 C C . GLY A 1 108 ? 12.189 2.635 -24.038 1.00 97.94 108 GLY A C 1
ATOM 739 O O . GLY A 1 108 ? 12.007 3.741 -23.536 1.00 97.94 108 GLY A O 1
ATOM 740 N N . LEU A 1 109 ? 13.228 1.873 -23.737 1.00 97.38 109 LEU A N 1
ATOM 741 C CA . LEU A 1 109 ? 14.302 2.259 -22.837 1.00 97.38 109 LEU A CA 1
ATOM 742 C C . LEU A 1 109 ? 15.480 2.795 -23.650 1.00 97.38 109 LEU A C 1
ATOM 744 O O . LEU A 1 109 ? 15.775 2.287 -24.734 1.00 97.38 109 LEU A O 1
ATOM 748 N N . SER A 1 110 ? 16.152 3.811 -23.118 1.00 95.88 110 SER A N 1
ATOM 749 C CA . SER A 1 110 ? 17.307 4.442 -23.757 1.00 95.88 110 SER A CA 1
ATOM 750 C C . SER A 1 110 ? 18.470 4.574 -22.781 1.00 95.88 110 SER A C 1
ATOM 752 O O . SER A 1 110 ? 18.317 4.395 -21.572 1.00 95.88 110 SER A O 1
ATOM 754 N N . ASP A 1 111 ? 19.640 4.943 -23.293 1.00 95.31 111 ASP A N 1
ATOM 755 C CA . ASP A 1 111 ? 20.820 5.170 -22.456 1.00 95.31 111 ASP A CA 1
ATOM 756 C C . ASP A 1 111 ? 20.596 6.300 -21.435 1.00 95.31 111 ASP A C 1
ATOM 758 O O . ASP A 1 111 ? 21.161 6.265 -20.344 1.00 95.31 111 ASP A O 1
ATOM 762 N N . ALA A 1 112 ? 19.697 7.249 -21.729 1.00 96.44 112 ALA A N 1
ATOM 763 C CA . ALA A 1 112 ? 19.323 8.317 -20.803 1.00 96.44 112 ALA A CA 1
ATOM 764 C C . ALA A 1 112 ? 18.569 7.807 -19.559 1.00 96.44 112 ALA A C 1
ATOM 766 O O . ALA A 1 112 ? 18.634 8.441 -18.510 1.00 96.44 112 ALA A O 1
ATOM 767 N N . THR A 1 113 ? 17.872 6.667 -19.652 1.00 97.19 113 THR A N 1
ATOM 768 C CA . THR A 1 113 ? 17.143 6.053 -18.526 1.00 97.19 113 THR A CA 1
ATOM 769 C C . THR A 1 113 ? 17.912 4.919 -17.849 1.00 97.19 113 THR A C 1
ATOM 771 O O . THR A 1 113 ? 17.468 4.421 -16.815 1.00 97.19 113 THR A O 1
ATOM 774 N N . ALA A 1 114 ? 19.069 4.521 -18.391 1.00 96.25 114 ALA A N 1
ATOM 775 C CA . ALA A 1 114 ? 19.835 3.367 -17.917 1.00 96.25 114 ALA A CA 1
ATOM 776 C C . ALA A 1 114 ? 20.245 3.496 -16.440 1.00 96.25 114 ALA A C 1
ATOM 778 O O . ALA A 1 114 ? 20.068 2.566 -15.654 1.00 96.25 114 ALA A O 1
ATOM 779 N N . GLY A 1 115 ? 20.718 4.678 -16.031 1.00 95.12 115 GLY A N 1
ATOM 780 C CA . GLY A 1 115 ? 21.120 4.950 -14.645 1.00 95.12 115 GLY A CA 1
ATOM 781 C C . GLY A 1 115 ? 19.963 5.202 -13.670 1.00 95.12 115 GLY A C 1
ATOM 782 O O . GLY A 1 115 ? 20.192 5.255 -12.463 1.00 95.12 115 GLY A O 1
ATOM 783 N N . GLY A 1 116 ? 18.736 5.371 -14.169 1.00 96.88 116 GLY A N 1
ATOM 784 C CA . GLY A 1 116 ? 17.593 5.782 -13.359 1.00 96.88 116 GLY A CA 1
ATOM 785 C C . GLY A 1 116 ? 16.483 6.407 -14.198 1.00 96.88 116 GLY A C 1
ATOM 786 O O . GLY A 1 116 ? 16.601 7.548 -14.633 1.00 96.88 116 GLY A O 1
ATOM 787 N N . GLY A 1 117 ? 15.389 5.680 -14.398 1.00 97.62 117 GLY A N 1
ATOM 788 C CA . GLY A 1 117 ? 14.171 6.153 -15.045 1.00 97.62 117 GLY A CA 1
ATOM 789 C C . GLY A 1 117 ? 12.983 6.168 -14.086 1.00 97.62 117 GLY A C 1
ATOM 790 O O . GLY A 1 117 ? 12.943 5.426 -13.099 1.00 97.62 117 GLY A O 1
ATOM 791 N N . VAL A 1 118 ? 11.997 7.009 -14.401 1.00 98.38 118 VAL A N 1
ATOM 792 C CA . VAL A 1 118 ? 10.699 7.039 -13.721 1.00 98.38 118 VAL A CA 1
ATOM 793 C C . VAL A 1 118 ? 9.603 6.830 -14.755 1.00 98.38 118 VAL A C 1
ATOM 795 O O . VAL A 1 118 ? 9.581 7.505 -15.781 1.00 98.38 118 VAL A O 1
ATOM 798 N N . LEU A 1 119 ? 8.696 5.896 -14.484 1.00 98.00 119 LEU A N 1
ATOM 799 C CA . LEU A 1 119 ? 7.523 5.631 -15.312 1.00 98.00 119 LEU A CA 1
ATOM 800 C C . LEU A 1 119 ? 6.282 5.627 -14.427 1.00 98.00 119 LEU A C 1
ATOM 802 O O . LEU A 1 119 ? 6.171 4.800 -13.527 1.00 98.00 119 LEU A O 1
ATOM 806 N N . GLU A 1 120 ? 5.342 6.524 -14.696 1.00 98.44 120 GLU A N 1
ATOM 807 C CA . GLU A 1 120 ? 4.040 6.554 -14.033 1.00 98.44 120 GLU A CA 1
ATOM 808 C C . GLU A 1 120 ? 2.939 6.152 -15.006 1.00 98.44 120 GLU A C 1
ATOM 810 O O . GLU A 1 120 ? 2.898 6.614 -16.146 1.00 98.44 120 GLU A O 1
ATOM 815 N N . VAL A 1 121 ? 2.047 5.272 -14.556 1.00 97.94 121 VAL A N 1
ATOM 816 C CA . VAL A 1 121 ? 0.988 4.710 -15.391 1.00 97.94 121 VAL A CA 1
ATOM 817 C C . VAL A 1 121 ? -0.292 4.630 -14.584 1.00 97.94 121 VAL A C 1
ATOM 819 O O . VAL A 1 121 ? -0.304 4.090 -13.477 1.00 97.94 121 VAL A O 1
ATOM 822 N N . ARG A 1 122 ? -1.390 5.130 -15.154 1.00 97.75 122 ARG A N 1
ATOM 823 C CA . ARG A 1 122 ? -2.717 4.959 -14.558 1.00 97.75 122 ARG A CA 1
ATOM 824 C C . ARG A 1 122 ? -3.104 3.482 -14.538 1.00 97.75 122 ARG A C 1
ATOM 826 O O . ARG A 1 122 ? -2.943 2.769 -15.525 1.00 97.75 122 ARG A O 1
ATOM 833 N N . VAL A 1 123 ? -3.660 3.052 -13.415 1.00 97.69 123 VAL A N 1
ATOM 834 C CA . VAL A 1 123 ? -4.129 1.693 -13.161 1.00 97.69 123 VAL A CA 1
ATOM 835 C C . VAL A 1 123 ? -5.657 1.743 -13.070 1.00 97.69 123 VAL A C 1
ATOM 837 O O . VAL A 1 123 ? -6.197 2.292 -12.104 1.00 97.69 123 VAL A O 1
ATOM 840 N N . PRO A 1 124 ? -6.389 1.210 -14.066 1.00 96.19 124 PRO A N 1
ATOM 841 C CA . PRO A 1 124 ? -7.845 1.223 -14.028 1.00 96.19 124 PRO A CA 1
ATOM 842 C C . PRO A 1 124 ? -8.359 0.441 -12.809 1.00 96.19 124 PRO A C 1
ATOM 844 O O . PRO A 1 124 ? -7.879 -0.673 -12.580 1.00 96.19 124 PRO A O 1
ATOM 847 N N . PRO A 1 125 ? -9.372 0.926 -12.065 1.00 94.06 125 PRO A N 1
ATOM 848 C CA . PRO A 1 125 ? -9.874 0.233 -10.874 1.00 94.06 125 PRO A CA 1
ATOM 849 C C . PRO A 1 125 ? -10.289 -1.224 -11.126 1.00 94.06 125 PRO A C 1
ATOM 851 O O . PRO A 1 125 ? -10.086 -2.079 -10.274 1.00 94.06 125 PRO A O 1
ATOM 854 N N . ALA A 1 126 ? -10.796 -1.534 -12.325 1.00 95.44 126 ALA A N 1
ATOM 855 C CA . ALA A 1 126 ? -11.177 -2.889 -12.736 1.00 95.44 126 ALA A CA 1
ATOM 856 C C . ALA A 1 126 ? -9.992 -3.862 -12.917 1.00 95.44 126 ALA A C 1
ATOM 858 O O . ALA A 1 126 ? -10.205 -5.045 -13.186 1.00 95.44 126 ALA A O 1
ATOM 859 N N . THR A 1 127 ? -8.750 -3.373 -12.852 1.00 96.94 127 THR A N 1
ATOM 860 C CA . THR A 1 127 ? -7.533 -4.202 -12.862 1.00 96.94 127 THR A CA 1
ATOM 861 C C . THR A 1 127 ? -7.050 -4.547 -11.458 1.00 96.94 127 THR A C 1
ATOM 863 O O . THR A 1 127 ? -6.243 -5.460 -11.327 1.00 96.94 127 THR A O 1
ATOM 866 N N . LEU A 1 128 ? -7.550 -3.864 -10.423 1.00 96.94 128 LEU A N 1
ATOM 867 C CA . LEU A 1 128 ? -7.124 -4.035 -9.040 1.00 96.94 128 LEU A CA 1
ATOM 868 C C . LEU A 1 128 ? -8.049 -4.993 -8.283 1.00 96.94 128 LEU A C 1
ATOM 870 O O . LEU A 1 128 ? -9.274 -4.911 -8.361 1.00 96.94 128 LEU A O 1
ATOM 874 N N . HIS A 1 129 ? -7.440 -5.884 -7.514 1.00 91.81 129 HIS A N 1
ATOM 875 C CA . HIS A 1 129 ? -8.099 -6.716 -6.524 1.00 91.81 129 HIS A CA 1
ATOM 876 C C . HIS A 1 129 ? -8.294 -5.936 -5.225 1.00 91.81 129 HIS A C 1
ATOM 878 O O . HIS A 1 129 ? -7.419 -5.169 -4.817 1.00 91.81 129 HIS A O 1
ATOM 884 N N . ARG A 1 130 ? -9.455 -6.130 -4.593 1.00 87.62 130 ARG A N 1
ATOM 885 C CA . ARG A 1 130 ? -9.841 -5.477 -3.327 1.00 87.62 130 ARG A CA 1
ATOM 886 C C . ARG A 1 130 ? -9.665 -6.388 -2.114 1.00 87.62 130 ARG A C 1
ATOM 888 O O . ARG A 1 130 ? -9.602 -5.913 -0.995 1.00 87.62 130 ARG A O 1
ATOM 895 N N . ASP A 1 131 ? -9.586 -7.684 -2.362 1.00 80.06 131 ASP A N 1
ATOM 896 C CA . ASP A 1 131 ? -9.637 -8.779 -1.396 1.00 80.06 131 ASP A CA 1
ATOM 897 C C . ASP A 1 131 ? -8.315 -9.558 -1.307 1.00 80.06 131 ASP A C 1
ATOM 899 O O . ASP A 1 131 ? -8.137 -10.408 -0.439 1.00 80.06 131 ASP A O 1
ATOM 903 N N . ARG A 1 132 ? -7.364 -9.276 -2.202 1.00 83.00 132 ARG A N 1
ATOM 904 C CA . ARG A 1 132 ? -6.056 -9.935 -2.260 1.00 83.00 132 ARG A CA 1
ATOM 905 C C . ARG A 1 132 ? -4.970 -8.986 -2.772 1.00 83.00 132 ARG A C 1
ATOM 907 O O . ARG A 1 132 ? -5.303 -7.963 -3.375 1.00 83.00 132 ARG A O 1
ATOM 914 N N . PRO A 1 133 ? -3.681 -9.311 -2.561 1.00 87.31 133 PRO A N 1
ATOM 915 C CA . PRO A 1 133 ? -2.583 -8.495 -3.060 1.00 87.31 133 PRO A CA 1
ATOM 916 C C . PRO A 1 133 ? -2.653 -8.238 -4.571 1.00 87.31 133 PRO A C 1
ATOM 918 O O . PRO A 1 133 ? -3.037 -9.111 -5.353 1.00 87.31 133 PRO A O 1
ATOM 921 N N . ASN A 1 134 ? -2.238 -7.039 -4.969 1.00 95.44 134 ASN A N 1
ATOM 922 C CA . ASN A 1 134 ? -2.079 -6.623 -6.354 1.00 95.44 134 ASN A CA 1
ATOM 923 C C . ASN A 1 134 ? -0.629 -6.835 -6.786 1.00 95.44 134 ASN A C 1
ATOM 925 O O . ASN A 1 134 ? 0.283 -6.276 -6.180 1.00 95.44 134 ASN A O 1
ATOM 929 N N . VAL A 1 135 ? -0.407 -7.626 -7.830 1.00 97.81 135 VAL A N 1
ATOM 930 C CA . VAL A 1 135 ? 0.936 -7.909 -8.346 1.00 97.81 135 VAL A CA 1
ATOM 931 C C . VAL A 1 135 ? 1.274 -6.934 -9.466 1.00 97.81 135 VAL A C 1
ATOM 933 O O . VAL A 1 135 ? 0.532 -6.818 -10.441 1.00 97.81 135 VAL A O 1
ATOM 936 N N . LEU A 1 136 ? 2.400 -6.247 -9.315 1.00 98.19 136 LEU A N 1
ATOM 937 C CA . LEU A 1 136 ? 3.014 -5.372 -10.303 1.00 98.19 136 LEU A CA 1
ATOM 938 C C . LEU A 1 136 ? 4.199 -6.108 -10.940 1.00 98.19 136 LEU A C 1
ATOM 940 O O . LEU A 1 136 ? 5.201 -6.329 -10.258 1.00 98.19 136 LEU A O 1
ATOM 944 N N . ASP A 1 137 ? 4.107 -6.449 -12.226 1.00 98.44 137 ASP A N 1
ATOM 945 C CA . ASP A 1 137 ? 5.237 -6.984 -12.990 1.00 98.44 137 ASP A CA 1
ATOM 946 C C . ASP A 1 137 ? 5.862 -5.888 -13.856 1.00 98.44 137 ASP A C 1
ATOM 948 O O . ASP A 1 137 ? 5.186 -5.259 -14.677 1.00 98.44 137 ASP A O 1
ATOM 952 N N . ALA A 1 138 ? 7.178 -5.735 -13.760 1.00 98.31 138 ALA A N 1
ATOM 953 C CA . ALA A 1 138 ? 7.987 -5.010 -14.727 1.00 98.31 138 ALA A CA 1
ATOM 954 C C . ALA A 1 138 ? 8.737 -6.020 -15.605 1.00 98.31 138 ALA A C 1
ATOM 956 O O . ALA A 1 138 ? 9.667 -6.689 -15.147 1.00 98.31 138 ALA A O 1
ATOM 957 N N . ARG A 1 139 ? 8.311 -6.160 -16.864 1.00 98.44 139 ARG A N 1
ATOM 958 C CA . ARG A 1 139 ? 8.893 -7.107 -17.825 1.00 98.44 139 ARG A CA 1
ATOM 959 C C . ARG A 1 139 ? 9.866 -6.371 -18.727 1.00 98.44 139 ARG A C 1
ATOM 961 O O . ARG A 1 139 ? 9.445 -5.587 -19.575 1.00 98.44 139 ARG A O 1
ATOM 968 N N . PHE A 1 140 ? 11.151 -6.615 -18.534 1.00 98.38 140 PHE A N 1
ATOM 969 C CA . PHE A 1 140 ? 12.215 -6.002 -19.311 1.00 98.38 140 PHE A CA 1
ATOM 970 C C . PHE A 1 140 ? 12.631 -6.923 -20.453 1.00 98.38 140 PHE A C 1
ATOM 972 O O . PHE A 1 140 ? 12.870 -8.111 -20.244 1.00 98.38 140 PHE A O 1
ATOM 979 N N . VAL A 1 141 ? 12.767 -6.351 -21.647 1.00 98.31 141 VAL A N 1
ATOM 980 C CA . VAL A 1 141 ? 13.464 -6.963 -22.782 1.00 98.31 141 VAL A CA 1
ATOM 981 C C . VAL A 1 141 ? 14.678 -6.097 -23.066 1.00 98.31 141 VAL A C 1
ATOM 983 O O . VAL A 1 141 ? 14.537 -4.965 -23.531 1.00 98.31 141 VAL A O 1
ATOM 986 N N . LEU A 1 142 ? 15.856 -6.616 -22.744 1.00 97.44 142 LEU A N 1
ATOM 987 C CA . LEU A 1 142 ? 17.121 -5.898 -22.761 1.00 97.44 142 LEU A CA 1
ATOM 988 C C . LEU A 1 142 ? 17.965 -6.340 -23.955 1.00 97.44 142 LEU A C 1
ATOM 990 O O . LEU A 1 142 ? 18.236 -7.531 -24.124 1.00 97.44 142 LEU A O 1
ATOM 994 N N . ARG A 1 143 ? 18.409 -5.381 -24.774 1.00 94.88 143 ARG A N 1
ATOM 995 C CA . ARG A 1 143 ? 19.373 -5.632 -25.856 1.00 94.88 143 ARG A CA 1
ATOM 996 C C . ARG A 1 143 ? 20.630 -4.805 -25.590 1.00 94.88 143 ARG A C 1
ATOM 998 O O . ARG A 1 143 ? 20.608 -3.598 -25.835 1.00 94.88 143 ARG A O 1
ATOM 1005 N N . PRO A 1 144 ? 21.700 -5.418 -25.059 1.00 86.06 144 PRO A N 1
ATOM 1006 C CA . PRO A 1 144 ? 22.920 -4.690 -24.741 1.00 86.06 144 PRO A CA 1
ATOM 1007 C C . PRO A 1 144 ? 23.549 -4.112 -26.015 1.00 86.06 144 PRO A C 1
ATOM 1009 O O . PRO A 1 144 ? 23.569 -4.764 -27.058 1.00 86.06 144 PRO A O 1
ATOM 1012 N N . SER A 1 145 ? 24.064 -2.886 -25.930 1.00 83.00 145 SER A N 1
ATOM 1013 C CA . SER A 1 145 ? 24.679 -2.165 -27.055 1.00 83.00 145 SER A CA 1
ATOM 1014 C C . SER A 1 145 ? 26.189 -2.411 -27.223 1.00 83.00 145 SER A C 1
ATOM 1016 O O . SER A 1 145 ? 26.798 -1.824 -28.113 1.00 83.00 145 SER A O 1
ATOM 1018 N N . GLY A 1 146 ? 26.812 -3.293 -26.428 1.00 79.56 146 GLY A N 1
ATOM 1019 C CA . GLY A 1 146 ? 28.256 -3.550 -26.503 1.00 79.56 146 GLY A CA 1
ATOM 1020 C C . GLY A 1 146 ? 28.703 -4.896 -25.925 1.00 79.56 146 GLY A C 1
ATOM 1021 O O . GLY A 1 146 ? 27.976 -5.535 -25.170 1.00 79.56 146 GLY A O 1
ATOM 1022 N N . GLY A 1 147 ? 29.924 -5.317 -26.275 1.00 75.50 147 GLY A N 1
ATOM 1023 C CA . GLY A 1 147 ? 30.548 -6.586 -25.864 1.00 75.50 147 GLY A CA 1
ATOM 1024 C C . GLY A 1 147 ? 31.176 -6.578 -24.465 1.00 75.50 147 GLY A C 1
ATOM 1025 O O . GLY A 1 147 ? 32.183 -7.248 -24.245 1.00 75.50 147 GLY A O 1
ATOM 1026 N N . GLY A 1 148 ? 30.635 -5.785 -23.536 1.00 78.00 148 GLY A N 1
ATOM 1027 C CA . GLY A 1 148 ? 31.074 -5.816 -22.141 1.00 78.00 148 GLY A CA 1
ATOM 1028 C C . GLY A 1 148 ? 30.804 -7.187 -21.515 1.00 78.00 148 GLY A C 1
ATOM 1029 O O . GLY A 1 148 ? 29.821 -7.843 -21.847 1.00 78.00 148 GLY A O 1
ATOM 1030 N N . SER A 1 149 ? 31.668 -7.626 -20.597 1.00 78.88 149 SER A N 1
ATOM 1031 C CA . SER A 1 149 ? 31.507 -8.917 -19.910 1.00 78.88 149 SER A CA 1
ATOM 1032 C C . SER A 1 149 ? 30.345 -8.938 -18.909 1.00 78.88 149 SER A C 1
ATOM 1034 O O . SER A 1 149 ? 29.912 -10.013 -18.496 1.00 78.88 149 SER A O 1
ATOM 1036 N N . ALA A 1 150 ? 29.828 -7.770 -18.515 1.00 85.75 150 ALA A N 1
ATOM 1037 C CA . ALA A 1 150 ? 28.661 -7.667 -17.652 1.00 85.75 150 ALA A CA 1
ATOM 1038 C C . ALA A 1 150 ? 27.383 -7.967 -18.451 1.00 85.75 150 ALA A C 1
ATOM 1040 O O . ALA A 1 150 ? 27.065 -7.275 -19.418 1.00 85.75 150 ALA A O 1
ATOM 1041 N N . GLY A 1 151 ? 26.645 -8.998 -18.034 1.00 91.94 151 GLY A N 1
ATOM 1042 C CA . GLY A 1 151 ? 25.347 -9.325 -18.623 1.00 91.94 151 GLY A CA 1
ATOM 1043 C C . GLY A 1 151 ? 24.318 -8.195 -18.445 1.00 91.94 151 GLY A C 1
ATOM 1044 O O . GLY A 1 151 ? 24.454 -7.371 -17.536 1.00 91.94 151 GLY A O 1
ATOM 1045 N N . PRO A 1 152 ? 23.275 -8.144 -19.294 1.00 96.12 152 PRO A N 1
ATOM 1046 C CA . PRO A 1 152 ? 22.200 -7.165 -19.161 1.00 96.12 152 PRO A CA 1
ATOM 1047 C C . PRO A 1 152 ? 21.494 -7.310 -17.808 1.00 96.12 152 PRO A C 1
ATOM 1049 O O . PRO A 1 152 ? 21.286 -8.430 -17.339 1.00 96.12 152 PRO A O 1
ATOM 1052 N N . PHE A 1 153 ? 21.109 -6.189 -17.200 1.00 96.88 153 PHE A N 1
ATOM 1053 C CA . PHE A 1 153 ? 20.426 -6.163 -15.905 1.00 96.88 153 PHE A CA 1
ATOM 1054 C C . PHE A 1 153 ? 19.253 -5.185 -15.907 1.00 96.88 153 PHE A C 1
ATOM 1056 O O . PHE A 1 153 ? 19.243 -4.210 -16.662 1.00 96.88 153 PHE A O 1
ATOM 1063 N N . ALA A 1 154 ? 18.292 -5.426 -15.020 1.00 98.00 154 ALA A N 1
ATOM 1064 C CA . ALA A 1 154 ? 17.230 -4.494 -14.673 1.00 98.00 154 ALA A CA 1
ATOM 1065 C C . ALA A 1 154 ? 17.041 -4.451 -13.156 1.00 98.00 154 ALA A C 1
ATOM 1067 O O . ALA A 1 154 ? 17.263 -5.439 -12.457 1.00 98.00 154 ALA A O 1
ATOM 1068 N N . ARG A 1 155 ? 16.599 -3.302 -12.646 1.00 98.19 155 ARG A N 1
ATOM 1069 C CA . ARG A 1 155 ? 16.327 -3.084 -11.225 1.00 98.19 155 ARG A CA 1
ATOM 1070 C C . ARG A 1 155 ? 15.092 -2.219 -11.037 1.00 98.19 155 ARG A C 1
ATOM 1072 O O . ARG A 1 155 ? 14.934 -1.225 -11.736 1.00 98.19 155 ARG A O 1
ATOM 1079 N N . LEU A 1 156 ? 14.282 -2.543 -10.034 1.00 98.31 156 LEU A N 1
ATOM 1080 C CA . LEU A 1 156 ? 13.296 -1.656 -9.426 1.00 98.31 156 LEU A CA 1
ATOM 1081 C C . LEU A 1 156 ? 13.872 -1.035 -8.150 1.00 98.31 156 LEU A C 1
ATOM 1083 O O . LEU A 1 156 ? 14.406 -1.722 -7.276 1.00 98.31 156 LEU A O 1
ATOM 1087 N N . GLY A 1 157 ? 13.765 0.285 -8.045 1.00 98.00 157 GLY A N 1
ATOM 1088 C CA . GLY A 1 157 ? 14.172 1.059 -6.881 1.00 98.00 157 GLY A CA 1
ATOM 1089 C C . GLY A 1 157 ? 13.153 0.969 -5.738 1.00 98.00 157 GLY A C 1
ATOM 1090 O O . GLY A 1 157 ? 11.959 0.785 -5.995 1.00 98.00 157 GLY A O 1
ATOM 1091 N N . PRO A 1 158 ? 13.593 1.155 -4.478 1.00 96.06 158 PRO A N 1
ATOM 1092 C CA . PRO A 1 158 ? 12.740 1.063 -3.287 1.00 96.06 158 PRO A CA 1
ATOM 1093 C C . PRO A 1 158 ? 11.596 2.095 -3.245 1.00 96.06 158 PRO A C 1
ATOM 1095 O O . PRO A 1 158 ? 10.658 1.956 -2.464 1.00 96.06 158 PRO A O 1
ATOM 1098 N N . GLN A 1 159 ? 11.678 3.143 -4.065 1.00 97.38 159 GLN A N 1
ATOM 1099 C CA . GLN A 1 159 ? 10.662 4.182 -4.221 1.00 97.38 159 GLN A CA 1
ATOM 1100 C C . GLN A 1 159 ? 9.507 3.763 -5.143 1.00 97.38 159 GLN A C 1
ATOM 1102 O O . GLN A 1 159 ? 8.515 4.484 -5.217 1.00 97.38 159 GLN A O 1
ATOM 1107 N N . THR A 1 160 ? 9.622 2.629 -5.849 1.00 98.00 160 THR A N 1
ATOM 1108 C CA . THR A 1 160 ? 8.525 2.090 -6.669 1.00 98.00 160 THR A CA 1
ATOM 1109 C C . THR A 1 160 ? 7.286 1.901 -5.803 1.00 98.00 160 THR A C 1
ATOM 1111 O O . THR A 1 160 ? 7.385 1.385 -4.687 1.00 98.00 160 THR A O 1
ATOM 1114 N N . LEU A 1 161 ? 6.134 2.357 -6.293 1.00 97.38 161 LEU A N 1
ATOM 1115 C CA . LEU A 1 161 ? 4.921 2.436 -5.489 1.00 97.38 161 LEU A CA 1
ATOM 1116 C C . LEU A 1 161 ? 3.647 2.156 -6.275 1.00 97.38 161 LEU A C 1
ATOM 1118 O O . LEU A 1 161 ? 3.586 2.338 -7.494 1.00 97.38 161 LEU A O 1
ATOM 1122 N N . MET A 1 162 ? 2.622 1.772 -5.521 1.00 97.50 162 MET A N 1
ATOM 1123 C CA . MET A 1 162 ? 1.229 1.746 -5.939 1.00 97.50 162 MET A CA 1
ATOM 1124 C C . MET A 1 162 ? 0.473 2.832 -5.168 1.00 97.50 162 MET A C 1
ATOM 1126 O O . MET A 1 162 ? 0.506 2.858 -3.936 1.00 97.50 162 MET A O 1
ATOM 1130 N N . HIS A 1 163 ? -0.189 3.727 -5.895 1.00 95.62 163 HIS A N 1
ATOM 1131 C CA . HIS A 1 163 ? -1.065 4.758 -5.356 1.00 95.62 163 HIS A CA 1
ATOM 1132 C C . HIS A 1 163 ? -2.517 4.354 -5.605 1.00 95.62 163 HIS A C 1
ATOM 1134 O O . HIS A 1 163 ? -2.983 4.327 -6.748 1.00 95.62 163 HIS A O 1
ATOM 1140 N N . TYR A 1 164 ? -3.249 4.069 -4.535 1.00 94.06 164 TYR A N 1
ATOM 1141 C CA . TYR A 1 164 ? -4.682 3.828 -4.569 1.00 94.06 164 TYR A CA 1
ATOM 1142 C C . TYR A 1 164 ? -5.428 5.122 -4.268 1.00 94.06 164 TYR A C 1
ATOM 1144 O O . TYR A 1 164 ? -5.491 5.562 -3.120 1.00 94.06 164 TYR A O 1
ATOM 1152 N N . GLN A 1 165 ? -6.038 5.708 -5.295 1.00 92.25 165 GLN A N 1
ATOM 1153 C CA . GLN A 1 165 ? -7.044 6.739 -5.088 1.00 92.25 165 GLN A CA 1
ATOM 1154 C C . GLN A 1 165 ? -8.291 6.089 -4.482 1.00 92.25 165 GLN A C 1
ATOM 1156 O O . GLN A 1 165 ? -8.937 5.258 -5.129 1.00 92.25 165 GLN A O 1
ATOM 1161 N N . LEU A 1 166 ? -8.628 6.457 -3.250 1.00 87.69 166 LEU A N 1
ATOM 1162 C CA . LEU A 1 166 ? -9.770 5.910 -2.531 1.00 87.69 166 LEU A CA 1
ATOM 1163 C C . LEU A 1 166 ? -10.976 6.845 -2.666 1.00 87.69 166 LEU A C 1
ATOM 1165 O O . LEU A 1 166 ? -10.851 8.072 -2.646 1.00 87.69 166 LEU A O 1
ATOM 1169 N N . PHE A 1 167 ? -12.154 6.250 -2.818 1.00 80.12 167 PHE A N 1
ATOM 1170 C CA . PHE A 1 167 ? -13.431 6.941 -2.817 1.00 80.12 167 PHE A CA 1
ATOM 1171 C C . PHE A 1 167 ? -14.034 6.898 -1.428 1.00 80.12 167 PHE A C 1
ATOM 1173 O O . PHE A 1 167 ? -14.263 5.826 -0.866 1.00 80.12 167 PHE A O 1
ATOM 1180 N N . VAL A 1 168 ? -14.360 8.078 -0.930 1.00 66.88 168 VAL A N 1
ATOM 1181 C CA . VAL A 1 168 ? -15.289 8.246 0.173 1.00 66.88 168 VAL A CA 1
ATOM 1182 C C . VAL A 1 168 ? -16.393 9.147 -0.369 1.00 66.88 168 VAL A C 1
ATOM 1184 O O . VAL A 1 168 ? -16.093 10.293 -0.725 1.00 66.88 168 VAL A O 1
ATOM 1187 N N . PRO A 1 169 ? -17.636 8.654 -0.524 1.00 62.22 169 PRO A N 1
ATOM 1188 C CA . PRO A 1 169 ? -18.744 9.518 -0.899 1.00 62.22 169 PRO A CA 1
ATOM 1189 C C . PRO A 1 169 ? -18.807 10.710 0.068 1.00 62.22 169 PRO A C 1
ATOM 1191 O O . PRO A 1 169 ? -18.617 10.533 1.272 1.00 62.22 169 PRO A O 1
ATOM 1194 N N . PRO A 1 170 ? -19.017 11.942 -0.417 1.00 55.84 170 PRO A N 1
ATOM 1195 C CA . PRO A 1 170 ? -19.047 13.102 0.458 1.00 55.84 170 PRO A CA 1
ATOM 1196 C C . PRO A 1 170 ? -20.186 12.960 1.474 1.00 55.84 170 PRO A C 1
ATOM 1198 O O . PRO A 1 170 ? -21.336 12.745 1.103 1.00 55.84 170 PRO A O 1
ATOM 1201 N N . GLY A 1 171 ? -19.847 13.077 2.759 1.00 54.16 171 GLY A N 1
ATOM 1202 C CA . GLY A 1 171 ? -20.780 12.870 3.870 1.00 54.16 171 GLY A CA 1
ATOM 1203 C C . GLY A 1 171 ? -20.882 11.421 4.357 1.00 54.16 171 GLY A C 1
ATOM 1204 O O . GLY A 1 171 ? -21.408 11.202 5.445 1.00 54.16 171 GLY A O 1
ATOM 1205 N N . GLU A 1 172 ? -20.330 10.453 3.624 1.00 50.31 172 GLU A N 1
ATOM 1206 C CA . GLU A 1 172 ? -20.162 9.090 4.121 1.00 50.31 172 GLU A CA 1
ATOM 1207 C C . GLU A 1 172 ? -18.815 8.951 4.827 1.00 50.31 172 GLU A C 1
ATOM 1209 O O . GLU A 1 172 ? -17.792 9.494 4.411 1.00 50.31 172 GLU A O 1
ATOM 1214 N N . GLU A 1 173 ? -18.803 8.236 5.945 1.00 53.12 173 GLU A N 1
ATOM 1215 C CA . GLU A 1 173 ? -17.555 7.883 6.603 1.00 53.12 173 GLU A CA 1
ATOM 1216 C C . GLU A 1 173 ? -16.935 6.681 5.874 1.00 53.12 173 GLU A C 1
ATOM 1218 O O . GLU A 1 173 ? -17.664 5.748 5.535 1.00 53.12 173 GLU A O 1
ATOM 1223 N N . PRO A 1 174 ? -15.610 6.656 5.620 1.00 52.84 174 PRO A N 1
ATOM 1224 C CA . PRO A 1 174 ? -14.978 5.487 5.022 1.00 52.84 174 PRO A CA 1
ATOM 1225 C C . PRO A 1 174 ? -15.299 4.236 5.850 1.00 52.84 174 PRO A C 1
ATOM 1227 O O . PRO A 1 174 ? -15.195 4.304 7.086 1.00 52.84 174 PRO A O 1
ATOM 1230 N N . PRO A 1 175 ? -15.648 3.112 5.194 1.00 50.72 175 PRO A N 1
ATOM 1231 C CA . PRO A 1 175 ? -16.098 1.912 5.878 1.00 50.72 175 PRO A CA 1
ATOM 1232 C C . PRO A 1 175 ? -15.060 1.466 6.910 1.00 50.72 175 PRO A C 1
ATOM 1234 O O . PRO A 1 175 ? -13.856 1.426 6.649 1.00 50.72 175 PRO A O 1
ATOM 1237 N N . SER A 1 176 ? -15.533 1.163 8.113 1.00 49.66 176 SER A N 1
ATOM 1238 C CA . SER A 1 176 ? -14.750 0.731 9.271 1.00 49.66 176 SER A CA 1
ATOM 1239 C C . SER A 1 176 ? -14.371 -0.752 9.178 1.00 49.66 176 SER A C 1
ATOM 1241 O O . SER A 1 176 ? -14.587 -1.517 10.114 1.00 49.66 176 SER A O 1
ATOM 1243 N N . LEU A 1 177 ? -13.816 -1.173 8.039 1.00 53.94 177 LEU A N 1
ATOM 1244 C CA . LEU A 1 177 ? -13.388 -2.556 7.837 1.00 53.94 177 LEU A CA 1
ATOM 1245 C C . LEU A 1 177 ? -12.038 -2.811 8.497 1.00 53.94 177 LEU A C 1
ATOM 1247 O O . LEU A 1 177 ? -11.125 -1.988 8.431 1.00 53.94 177 LEU A O 1
ATOM 1251 N N . LEU A 1 178 ? -11.893 -3.994 9.086 1.00 53.44 178 LEU A N 1
ATOM 1252 C CA . LEU A 1 178 ? -10.628 -4.440 9.656 1.00 53.44 178 LEU A CA 1
ATOM 1253 C C . LEU A 1 178 ? -9.524 -4.540 8.590 1.00 53.44 178 LEU A C 1
ATOM 1255 O O . LEU A 1 178 ? -8.363 -4.241 8.870 1.00 53.44 178 LEU A O 1
ATOM 1259 N N . GLU A 1 179 ? -9.876 -4.889 7.349 1.00 51.72 179 GLU A N 1
ATOM 1260 C CA . GLU A 1 179 ? -8.914 -4.936 6.240 1.00 51.72 179 GLU A CA 1
ATOM 1261 C C . GLU A 1 179 ? -8.325 -3.556 5.903 1.00 51.72 179 GLU A C 1
ATOM 1263 O O . GLU A 1 179 ? -7.233 -3.480 5.340 1.00 51.72 179 GLU A O 1
ATOM 1268 N N . ALA A 1 180 ? -9.007 -2.468 6.290 1.00 53.06 180 ALA A N 1
ATOM 1269 C CA . ALA A 1 180 ? -8.538 -1.098 6.098 1.00 53.06 180 ALA A CA 1
ATOM 1270 C C . ALA A 1 180 ? -7.454 -0.682 7.110 1.00 53.06 180 ALA A C 1
ATOM 1272 O O . ALA A 1 180 ? -6.803 0.346 6.922 1.00 53.06 180 ALA A O 1
ATOM 1273 N N . PHE A 1 181 ? -7.217 -1.467 8.169 1.00 57.19 181 PHE A N 1
ATOM 1274 C CA . PHE A 1 181 ? -6.216 -1.164 9.190 1.00 57.19 181 PHE A CA 1
ATOM 1275 C C . PHE A 1 181 ? -4.789 -1.028 8.600 1.00 57.19 181 PHE A C 1
ATOM 1277 O O . PHE A 1 181 ? -4.332 -1.919 7.868 1.00 57.19 181 PHE A O 1
ATOM 1284 N N . PRO A 1 182 ? -4.033 0.042 8.943 1.00 56.62 182 PRO A N 1
ATOM 1285 C CA . PRO A 1 182 ? -4.291 1.023 10.000 1.00 56.62 182 PRO A CA 1
ATOM 1286 C C . PRO A 1 182 ? -4.961 2.320 9.521 1.00 56.62 182 PRO A C 1
ATOM 1288 O O . PRO A 1 182 ? -5.020 3.287 10.276 1.00 56.62 182 PRO A O 1
ATOM 1291 N N . PHE A 1 183 ? -5.458 2.403 8.289 1.00 54.88 183 PHE A N 1
ATOM 1292 C CA . PHE A 1 183 ? -6.227 3.570 7.859 1.00 54.88 183 PHE A CA 1
ATOM 1293 C C . PHE A 1 183 ? -7.620 3.545 8.516 1.00 54.88 183 PHE A C 1
ATOM 1295 O O . PHE A 1 183 ? -8.267 2.500 8.527 1.00 54.88 183 PHE A O 1
ATOM 1302 N N . PRO A 1 184 ? -8.122 4.662 9.085 1.00 54.84 184 PRO A N 1
ATOM 1303 C CA . PRO A 1 184 ? -7.592 6.031 9.096 1.00 54.84 184 PRO A CA 1
ATOM 1304 C C . PRO A 1 184 ? -6.851 6.440 10.390 1.00 54.84 184 PRO A C 1
ATOM 1306 O O . PRO A 1 184 ? -6.689 7.634 10.625 1.00 54.84 184 PRO A O 1
ATOM 1309 N N . LEU A 1 185 ? -6.418 5.498 11.237 1.00 60.22 185 LEU A N 1
ATOM 1310 C CA . LEU A 1 185 ? -5.742 5.793 12.516 1.00 60.22 185 LEU A CA 1
ATOM 1311 C C . LEU A 1 185 ? -4.424 6.557 12.334 1.00 60.22 185 LEU A C 1
ATOM 1313 O O . LEU A 1 185 ? -3.998 7.277 13.228 1.00 60.22 185 LEU A O 1
ATOM 1317 N N . VAL A 1 186 ? -3.791 6.419 11.171 1.00 64.12 186 VAL A N 1
ATOM 1318 C CA . VAL A 1 186 ? -2.532 7.084 10.827 1.00 64.12 186 VAL A CA 1
ATOM 1319 C C . VAL A 1 186 ? -2.786 7.999 9.626 1.00 64.12 186 VAL A C 1
ATOM 1321 O O . VAL A 1 186 ? -2.498 7.650 8.483 1.00 64.12 186 VAL A O 1
ATOM 1324 N N . ARG A 1 187 ? -3.404 9.163 9.862 1.00 56.56 187 ARG A N 1
ATOM 1325 C CA . ARG A 1 187 ? -3.615 10.200 8.836 1.00 56.56 187 ARG A CA 1
ATOM 1326 C C . ARG A 1 187 ? -2.606 11.333 9.004 1.00 56.56 187 ARG A C 1
ATOM 1328 O O . ARG A 1 187 ? -2.815 12.207 9.834 1.00 56.56 187 ARG A O 1
ATOM 1335 N N . GLY A 1 188 ? -1.582 11.350 8.149 1.00 52.06 188 GLY A N 1
ATOM 1336 C CA . GLY A 1 188 ? -0.656 12.479 8.007 1.00 52.06 188 GLY A CA 1
ATOM 1337 C C . GLY A 1 188 ? 0.243 12.741 9.226 1.00 52.06 188 GLY A C 1
ATOM 1338 O O . GLY A 1 188 ? -0.034 12.323 10.344 1.00 52.06 188 GLY A O 1
ATOM 1339 N N . GLY A 1 189 ? 1.348 13.449 8.989 1.00 54.03 189 GLY A N 1
ATOM 1340 C CA . GLY A 1 189 ? 2.366 13.730 10.003 1.00 54.03 189 GLY A CA 1
ATOM 1341 C C . GLY A 1 189 ? 3.341 12.568 10.204 1.00 54.03 189 GLY A C 1
ATOM 1342 O O . GLY A 1 189 ? 2.955 11.408 10.307 1.00 54.03 189 GLY A O 1
ATOM 1343 N N . THR A 1 190 ? 4.633 12.882 10.241 1.00 59.47 190 THR A N 1
ATOM 1344 C CA . THR A 1 190 ? 5.695 11.926 10.573 1.00 59.47 190 THR A CA 1
ATOM 1345 C C . THR A 1 190 ? 6.454 12.437 11.799 1.00 59.47 190 THR A C 1
ATOM 1347 O O . THR A 1 190 ? 7.115 13.472 11.679 1.00 59.47 190 THR A O 1
ATOM 1350 N N . PRO A 1 191 ? 6.396 11.740 12.950 1.00 69.31 191 PRO A N 1
ATOM 1351 C CA . PRO A 1 191 ? 5.591 10.546 13.218 1.00 69.31 191 PRO A CA 1
ATOM 1352 C C . PRO A 1 191 ? 4.118 10.882 13.518 1.00 69.31 191 PRO A C 1
ATOM 1354 O O . PRO A 1 191 ? 3.812 11.854 14.205 1.00 69.31 191 PRO A O 1
ATOM 1357 N N . ALA A 1 192 ? 3.203 10.044 13.042 1.00 79.31 192 ALA A N 1
ATOM 1358 C CA . ALA A 1 192 ? 1.801 10.071 13.420 1.00 79.31 192 ALA A CA 1
ATOM 1359 C C . ALA A 1 192 ? 1.662 9.621 14.879 1.00 79.31 192 ALA A C 1
ATOM 1361 O O . ALA A 1 192 ? 2.153 8.555 15.266 1.00 79.31 192 ALA A O 1
ATOM 1362 N N . ARG A 1 193 ? 1.003 10.440 15.699 1.00 88.06 193 ARG A N 1
ATOM 1363 C CA . ARG A 1 193 ? 0.730 10.108 17.101 1.00 88.06 193 ARG A CA 1
ATOM 1364 C C . ARG A 1 193 ? -0.379 9.063 17.180 1.00 88.06 193 ARG A C 1
ATOM 1366 O O . ARG A 1 193 ? -1.366 9.163 16.457 1.00 88.06 193 ARG A O 1
ATOM 1373 N N . LEU A 1 194 ? -0.222 8.092 18.074 1.00 89.62 194 LEU A N 1
ATOM 1374 C CA . LEU A 1 194 ? -1.202 7.032 18.306 1.00 89.62 194 LEU A CA 1
ATOM 1375 C C . LEU A 1 194 ? -1.310 6.758 19.805 1.00 89.62 194 LEU A C 1
ATOM 1377 O O . LEU A 1 194 ? -0.331 6.360 20.423 1.00 89.62 194 LEU A O 1
ATOM 1381 N N . GLY A 1 195 ? -2.484 6.929 20.398 1.00 92.38 195 GLY A N 1
ATOM 1382 C CA . GLY A 1 195 ? -2.733 6.491 21.768 1.00 92.38 195 GLY A CA 1
ATOM 1383 C C . GLY A 1 195 ? -2.760 4.969 21.854 1.00 92.38 195 GLY A C 1
ATOM 1384 O O . GLY A 1 195 ? -3.404 4.311 21.042 1.00 92.38 195 GLY A O 1
ATOM 1385 N N . LEU A 1 196 ? -2.099 4.395 22.850 1.00 93.69 196 LEU A N 1
ATOM 1386 C CA . LEU A 1 196 ? -2.192 2.982 23.197 1.00 93.69 196 LEU A CA 1
ATOM 1387 C C . LEU A 1 196 ? -2.786 2.880 24.598 1.00 93.69 196 LEU A C 1
ATOM 1389 O O . LEU A 1 196 ? -2.075 2.950 25.600 1.00 93.69 196 LEU A O 1
ATOM 1393 N N . VAL A 1 197 ? -4.110 2.773 24.654 1.00 94.25 197 VAL A N 1
ATOM 1394 C CA . VAL A 1 197 ? -4.876 2.722 25.897 1.00 94.25 197 VAL A CA 1
ATOM 1395 C C . VAL A 1 197 ? -4.919 1.283 26.395 1.00 94.25 197 VAL A C 1
ATOM 1397 O O . VAL A 1 197 ? -5.438 0.391 25.722 1.00 94.25 197 VAL A O 1
ATOM 1400 N N . LEU A 1 198 ? -4.385 1.065 27.591 1.00 95.25 198 LEU A N 1
ATOM 1401 C CA . LEU A 1 198 ? -4.279 -0.242 28.237 1.00 95.25 198 LEU A CA 1
ATOM 1402 C C . LEU A 1 198 ? -5.049 -0.248 29.566 1.00 95.25 198 LEU A C 1
ATOM 1404 O O . LEU A 1 198 ? -5.381 0.819 30.092 1.00 95.25 198 LEU A O 1
ATOM 1408 N N . PRO A 1 199 ? -5.321 -1.427 30.158 1.00 95.31 199 PRO A N 1
ATOM 1409 C CA . PRO A 1 199 ? -5.760 -1.507 31.545 1.00 95.31 199 PRO A CA 1
ATOM 1410 C C . PRO A 1 199 ? -4.791 -0.767 32.476 1.00 95.31 199 PRO A C 1
ATOM 1412 O O . PRO A 1 199 ? -3.588 -0.723 32.220 1.00 95.31 199 PRO A O 1
ATOM 1415 N N . SER A 1 200 ? -5.295 -0.246 33.597 1.00 94.25 200 SER A N 1
ATOM 1416 C CA . SER A 1 200 ? -4.474 0.474 34.587 1.00 94.25 200 SER A CA 1
ATOM 1417 C C . SER A 1 200 ? -3.311 -0.349 35.141 1.00 94.25 200 SER A C 1
ATOM 1419 O O . SER A 1 200 ? -2.248 0.195 35.427 1.00 94.25 200 SER A O 1
ATOM 1421 N N . ALA A 1 201 ? -3.499 -1.663 35.230 1.00 94.56 201 ALA A N 1
ATOM 1422 C CA . ALA A 1 201 ? -2.451 -2.641 35.474 1.00 94.56 201 ALA A CA 1
ATOM 1423 C C . ALA A 1 201 ? -2.452 -3.644 34.309 1.00 94.56 201 ALA A C 1
ATOM 1425 O O . ALA A 1 201 ? -3.199 -4.621 34.382 1.00 94.56 201 ALA A O 1
ATOM 1426 N N . PRO A 1 202 ? -1.718 -3.403 33.209 1.00 95.00 202 PRO A N 1
ATOM 1427 C CA . PRO A 1 202 ? -1.699 -4.320 32.075 1.00 95.00 202 PRO A CA 1
ATOM 1428 C C . PRO A 1 202 ? -0.981 -5.621 32.454 1.00 95.00 202 PRO A C 1
ATOM 1430 O O . PRO A 1 202 ? 0.006 -5.609 33.185 1.00 95.00 202 PRO A O 1
ATOM 1433 N N . SER A 1 203 ? -1.494 -6.752 31.977 1.00 94.56 203 SER A N 1
ATOM 1434 C CA . SER A 1 203 ? -0.803 -8.043 32.067 1.00 94.56 203 SER A CA 1
ATOM 1435 C C . SER A 1 203 ? 0.256 -8.188 30.969 1.00 94.56 203 SER A C 1
ATOM 1437 O O . SER A 1 203 ? 0.222 -7.469 29.969 1.00 94.56 203 SER A O 1
ATOM 1439 N N . ASP A 1 204 ? 1.143 -9.177 31.097 1.00 93.62 204 ASP A N 1
ATOM 1440 C CA . ASP A 1 204 ? 2.124 -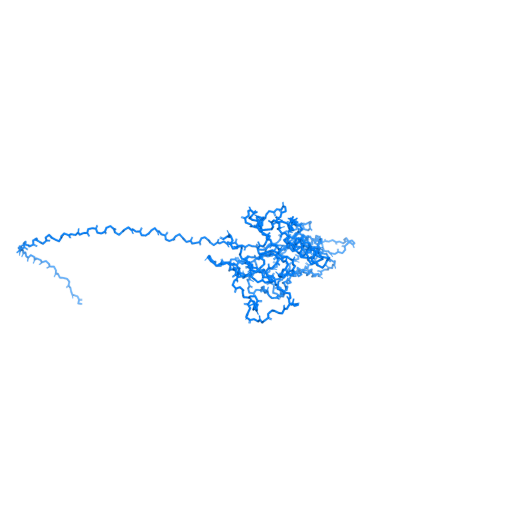9.513 30.052 1.00 93.62 204 ASP A CA 1
ATOM 1441 C C . ASP A 1 204 ? 1.453 -9.806 28.701 1.00 93.62 204 ASP A C 1
ATOM 1443 O O . ASP A 1 204 ? 1.965 -9.433 27.645 1.00 93.62 204 ASP A O 1
ATOM 1447 N N . SER A 1 205 ? 0.267 -10.423 28.731 1.00 88.50 205 SER A N 1
ATOM 1448 C CA . SER A 1 205 ? -0.533 -10.674 27.530 1.00 88.50 205 SER A CA 1
ATOM 1449 C C . SER A 1 205 ? -1.021 -9.373 26.887 1.00 88.50 205 SER A C 1
ATOM 1451 O O . SER A 1 205 ? -0.935 -9.229 25.668 1.00 88.50 205 SER A O 1
ATOM 1453 N N . ASP A 1 206 ? -1.497 -8.412 27.687 1.00 90.44 206 ASP A N 1
ATOM 1454 C CA . ASP A 1 206 ? -1.962 -7.110 27.185 1.00 90.44 206 ASP A CA 1
ATOM 1455 C C . ASP A 1 206 ? -0.815 -6.363 26.498 1.00 90.44 206 ASP A C 1
ATOM 1457 O O . ASP A 1 206 ? -0.965 -5.878 25.377 1.00 90.44 206 ASP A O 1
ATOM 1461 N N . LEU A 1 207 ? 0.360 -6.347 27.135 1.00 93.62 207 LEU A N 1
ATOM 1462 C CA . LEU A 1 207 ? 1.571 -5.730 26.596 1.00 93.62 207 LEU A CA 1
ATOM 1463 C C . LEU A 1 207 ? 2.037 -6.412 25.305 1.00 93.62 207 LEU A C 1
ATOM 1465 O O . LEU A 1 207 ? 2.366 -5.730 24.336 1.00 93.62 207 LEU A O 1
ATOM 1469 N N . ALA A 1 208 ? 2.032 -7.746 25.253 1.00 86.44 208 ALA A N 1
ATOM 1470 C CA . ALA A 1 208 ? 2.430 -8.487 24.061 1.00 86.44 208 ALA A CA 1
ATOM 1471 C C . ALA A 1 208 ? 1.518 -8.184 22.862 1.00 86.44 208 ALA A C 1
ATOM 1473 O O . ALA A 1 208 ? 2.009 -7.970 21.750 1.00 86.44 208 ALA A O 1
ATOM 1474 N N . VAL A 1 209 ? 0.198 -8.132 23.073 1.00 87.19 209 VAL A N 1
ATOM 1475 C CA . VAL A 1 209 ? -0.764 -7.764 22.022 1.00 87.19 209 VAL A CA 1
ATOM 1476 C C . VAL A 1 209 ? -0.570 -6.309 21.603 1.00 87.19 209 VAL A C 1
ATOM 1478 O O . VAL A 1 209 ? -0.488 -6.022 20.410 1.00 87.19 209 VAL A O 1
ATOM 1481 N N . ALA A 1 210 ? -0.424 -5.402 22.566 1.00 90.94 210 ALA A N 1
ATOM 1482 C CA . ALA A 1 210 ? -0.229 -3.980 22.323 1.00 90.94 210 ALA A CA 1
ATOM 1483 C C . ALA A 1 210 ? 1.030 -3.707 21.482 1.00 90.94 210 ALA A C 1
ATOM 1485 O O . ALA A 1 210 ? 0.965 -2.999 20.478 1.00 90.94 210 ALA A O 1
ATOM 1486 N N . LEU A 1 211 ? 2.156 -4.340 21.821 1.00 89.44 211 LEU A N 1
ATOM 1487 C CA . LEU A 1 211 ? 3.407 -4.234 21.066 1.00 89.44 211 LEU A CA 1
ATOM 1488 C C . LEU A 1 211 ? 3.286 -4.818 19.655 1.00 89.44 211 LEU A C 1
ATOM 1490 O O . LEU A 1 211 ? 3.786 -4.215 18.708 1.00 89.44 211 LEU A O 1
ATOM 1494 N N . ARG A 1 212 ? 2.598 -5.956 19.487 1.00 85.56 212 ARG A N 1
ATOM 1495 C CA . ARG A 1 212 ? 2.334 -6.536 18.157 1.00 85.56 212 ARG A CA 1
ATOM 1496 C C . ARG A 1 212 ? 1.481 -5.607 17.300 1.00 85.56 212 ARG A C 1
ATOM 1498 O O . ARG A 1 212 ? 1.805 -5.418 16.131 1.00 85.56 212 ARG A O 1
ATOM 1505 N N . LEU A 1 213 ? 0.438 -5.007 17.873 1.00 86.56 213 LEU A N 1
ATOM 1506 C CA . LEU A 1 213 ? -0.423 -4.050 17.177 1.00 86.56 213 LEU A CA 1
ATOM 1507 C C . LEU A 1 213 ? 0.341 -2.785 16.797 1.00 86.56 213 LEU A C 1
ATOM 1509 O O . LEU A 1 213 ? 0.244 -2.344 15.657 1.00 86.56 213 LEU A O 1
ATOM 1513 N N . VAL A 1 214 ? 1.146 -2.226 17.701 1.00 88.12 214 VAL A N 1
ATOM 1514 C CA . VAL A 1 214 ? 1.993 -1.062 17.407 1.00 88.12 214 VAL A CA 1
ATOM 1515 C C . VAL A 1 214 ? 3.024 -1.392 16.329 1.00 88.12 214 VAL A C 1
ATOM 1517 O O . VAL A 1 214 ? 3.199 -0.601 15.406 1.00 88.12 214 VAL A O 1
ATOM 1520 N N . ALA A 1 215 ? 3.672 -2.558 16.391 1.00 82.88 215 ALA A N 1
ATOM 1521 C CA . ALA A 1 215 ? 4.631 -2.989 15.378 1.00 82.88 215 ALA A CA 1
ATOM 1522 C C . ALA A 1 215 ? 3.965 -3.195 14.009 1.00 82.88 215 ALA A C 1
ATOM 1524 O O . ALA A 1 215 ? 4.501 -2.748 12.995 1.00 82.88 215 ALA A O 1
ATOM 1525 N N . ASP A 1 216 ? 2.784 -3.821 13.967 1.00 80.88 216 ASP A N 1
ATOM 1526 C CA . ASP A 1 216 ? 2.012 -3.974 12.732 1.00 80.88 216 ASP A CA 1
ATOM 1527 C C . ASP A 1 216 ? 1.564 -2.616 12.179 1.00 80.88 216 ASP A C 1
ATOM 1529 O O . ASP A 1 216 ? 1.748 -2.346 10.992 1.00 80.88 216 ASP A O 1
ATOM 1533 N N . THR A 1 217 ? 1.071 -1.728 13.048 1.00 82.50 217 THR A N 1
ATOM 1534 C CA . THR A 1 217 ? 0.681 -0.356 12.691 1.00 82.50 217 THR A CA 1
ATOM 1535 C C . THR A 1 217 ? 1.869 0.407 12.123 1.00 82.50 217 THR A C 1
ATOM 1537 O O . THR A 1 217 ? 1.773 0.964 11.036 1.00 82.50 217 THR A O 1
ATOM 1540 N N . GLY A 1 218 ? 3.009 0.383 12.817 1.00 79.88 218 GLY A N 1
ATOM 1541 C CA . GLY A 1 218 ? 4.250 1.022 12.394 1.00 79.88 218 GLY A CA 1
ATOM 1542 C C . GLY A 1 218 ? 4.731 0.488 11.051 1.00 79.88 218 GLY A C 1
ATOM 1543 O O . GLY A 1 218 ? 5.010 1.275 10.154 1.00 79.88 218 GLY A O 1
ATOM 1544 N N . ARG A 1 219 ? 4.749 -0.836 10.862 1.00 73.88 219 ARG A N 1
ATOM 1545 C CA . ARG A 1 219 ? 5.113 -1.469 9.586 1.00 73.88 219 ARG A CA 1
ATOM 1546 C C . ARG A 1 219 ? 4.203 -1.006 8.448 1.00 73.88 219 ARG A C 1
ATOM 1548 O O . ARG A 1 219 ? 4.698 -0.563 7.417 1.00 73.88 219 ARG A O 1
ATOM 1555 N N . ARG A 1 220 ? 2.882 -1.068 8.638 1.00 71.06 220 ARG A N 1
ATOM 1556 C CA . ARG A 1 220 ? 1.896 -0.674 7.616 1.00 71.06 220 ARG A CA 1
ATOM 1557 C C . ARG A 1 220 ? 1.892 0.834 7.343 1.00 71.06 220 ARG A C 1
ATOM 1559 O O . ARG A 1 220 ? 1.591 1.242 6.228 1.00 71.06 220 ARG A O 1
ATOM 1566 N N . ALA A 1 221 ? 2.264 1.642 8.332 1.00 70.69 221 ALA A N 1
ATOM 1567 C CA . ALA A 1 221 ? 2.438 3.088 8.222 1.00 70.69 221 ALA A CA 1
ATOM 1568 C C . ALA A 1 221 ? 3.822 3.513 7.688 1.00 70.69 221 ALA A C 1
ATOM 1570 O O . ALA A 1 221 ? 4.116 4.706 7.645 1.00 70.69 221 ALA A O 1
ATOM 1571 N N . GLY A 1 222 ? 4.704 2.577 7.316 1.00 66.50 222 GLY A N 1
ATOM 1572 C CA . GLY A 1 222 ? 6.041 2.903 6.802 1.00 66.50 222 GLY A CA 1
ATOM 1573 C C . GLY A 1 222 ? 7.029 3.424 7.859 1.00 66.50 222 GLY A C 1
ATOM 1574 O O . GLY A 1 222 ? 7.956 4.154 7.521 1.00 66.50 222 GLY A O 1
ATOM 1575 N N . GLY A 1 223 ? 6.842 3.058 9.130 1.00 65.19 223 GLY A N 1
ATOM 1576 C CA . GLY A 1 223 ? 7.765 3.311 10.245 1.00 65.19 223 GLY A CA 1
ATOM 1577 C C . GLY A 1 223 ? 7.514 4.596 11.041 1.00 65.19 223 GLY A C 1
ATOM 1578 O O . GLY A 1 223 ? 8.228 4.858 12.004 1.00 65.19 223 GLY A O 1
ATOM 1579 N N . GLY A 1 224 ? 6.510 5.396 10.678 1.00 73.06 224 GLY A N 1
ATOM 1580 C CA . GLY A 1 224 ? 6.276 6.726 11.249 1.00 73.06 224 GLY A CA 1
ATOM 1581 C C . GLY A 1 224 ? 5.205 6.796 12.335 1.00 73.06 224 GLY A C 1
ATOM 1582 O O . GLY A 1 224 ? 4.382 7.697 12.262 1.00 73.06 224 GLY A O 1
ATOM 1583 N N . VAL A 1 225 ? 5.166 5.884 13.309 1.00 82.94 225 VAL A N 1
ATOM 1584 C CA . VAL A 1 225 ? 4.155 5.915 14.389 1.00 82.94 225 VAL A CA 1
ATOM 1585 C C . VAL A 1 225 ? 4.832 6.181 15.728 1.00 82.94 225 VAL A C 1
ATOM 1587 O O . VAL A 1 225 ? 5.770 5.479 16.095 1.00 82.94 225 VAL A O 1
ATOM 1590 N N . ALA A 1 226 ? 4.345 7.184 16.457 1.00 89.25 226 ALA A N 1
ATOM 1591 C CA . ALA A 1 226 ? 4.768 7.514 17.813 1.00 89.25 226 ALA A CA 1
ATOM 1592 C C . ALA A 1 226 ? 3.666 7.089 18.800 1.00 89.25 226 ALA A C 1
ATOM 1594 O O . ALA A 1 226 ? 2.723 7.860 19.021 1.00 89.25 226 ALA A O 1
ATOM 1595 N N . PRO A 1 227 ? 3.734 5.860 19.349 1.00 91.75 227 PRO A N 1
ATOM 1596 C CA . PRO A 1 227 ? 2.755 5.390 20.315 1.00 91.75 227 PRO A CA 1
ATOM 1597 C C . PRO A 1 227 ? 2.905 6.136 21.649 1.00 91.75 227 PRO A C 1
ATOM 1599 O O . PRO A 1 227 ? 4.003 6.247 22.192 1.00 91.75 227 PRO A O 1
ATOM 1602 N N . GLU A 1 228 ? 1.793 6.605 22.200 1.00 94.62 228 GLU A N 1
ATOM 1603 C CA . GLU A 1 228 ? 1.683 7.185 23.536 1.00 94.62 228 GLU A CA 1
ATOM 1604 C C . GLU A 1 228 ? 0.902 6.211 24.420 1.00 94.62 228 GLU A C 1
ATOM 1606 O O . GLU A 1 228 ? -0.291 5.998 24.215 1.00 94.62 228 GLU A O 1
ATOM 1611 N N . VAL A 1 229 ? 1.580 5.569 25.373 1.00 94.81 229 VAL A N 1
ATOM 1612 C CA . VAL A 1 229 ? 0.953 4.564 26.244 1.00 94.81 229 VAL A CA 1
ATOM 1613 C C . VAL A 1 229 ? 0.154 5.252 27.345 1.00 94.81 229 VAL A C 1
ATOM 1615 O O . VAL A 1 229 ? 0.696 6.051 28.106 1.00 94.81 229 VAL A O 1
ATOM 1618 N N . VAL A 1 230 ? -1.125 4.896 27.463 1.00 95.25 230 VAL A N 1
ATOM 1619 C CA . VAL A 1 230 ? -2.062 5.476 28.428 1.00 95.25 230 VAL A CA 1
ATOM 1620 C C . VAL A 1 230 ? -2.657 4.360 29.284 1.00 95.25 230 VAL A C 1
ATOM 1622 O O . VAL A 1 230 ? -3.530 3.615 28.846 1.00 95.25 230 VAL A O 1
ATOM 1625 N N . THR A 1 231 ? -2.183 4.236 30.522 1.00 93.06 231 THR A N 1
ATOM 1626 C CA . THR A 1 231 ? -2.686 3.259 31.509 1.00 93.06 231 THR A CA 1
ATOM 1627 C C . THR A 1 231 ? -3.562 3.920 32.576 1.00 93.06 231 THR A C 1
ATOM 1629 O O . THR A 1 231 ? -4.525 3.326 33.056 1.00 93.06 231 THR A 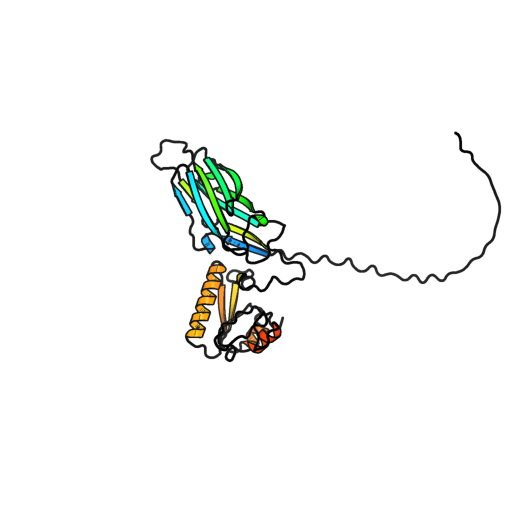O 1
ATOM 1632 N N . ALA A 1 232 ? -3.276 5.174 32.934 1.00 91.44 232 ALA A N 1
ATOM 1633 C CA . ALA A 1 232 ? -4.033 5.956 33.909 1.00 91.44 232 ALA A CA 1
ATOM 1634 C C . ALA A 1 232 ? -4.689 7.175 33.249 1.00 91.44 232 ALA A C 1
ATOM 1636 O O . ALA A 1 232 ? -4.164 7.729 32.287 1.00 91.44 232 ALA A O 1
ATOM 1637 N N . GLY A 1 233 ? -5.849 7.597 33.764 1.00 91.19 233 GLY A N 1
ATOM 1638 C CA . GLY A 1 233 ? -6.540 8.792 33.265 1.00 91.19 233 GLY A CA 1
ATOM 1639 C C . GLY A 1 233 ? -7.015 8.693 31.809 1.00 91.19 233 GLY A C 1
ATOM 1640 O O . GLY A 1 233 ? -7.224 9.725 31.175 1.00 91.19 233 GLY A O 1
ATOM 1641 N N . ALA A 1 234 ? -7.205 7.474 31.288 1.00 91.56 234 ALA A N 1
ATOM 1642 C CA . ALA A 1 234 ? -7.555 7.223 29.888 1.00 91.56 234 ALA A CA 1
ATOM 1643 C C . ALA A 1 234 ? -8.776 8.021 29.405 1.00 91.56 234 ALA A C 1
ATOM 1645 O O . ALA A 1 234 ? -8.806 8.464 28.265 1.00 91.56 234 ALA A O 1
ATOM 1646 N N . GLU A 1 235 ? -9.754 8.261 30.280 1.00 89.19 235 GLU A N 1
ATOM 1647 C CA . GLU A 1 235 ? -10.939 9.061 29.954 1.00 89.19 235 GLU A CA 1
ATOM 1648 C C . GLU A 1 235 ? -10.615 10.526 29.690 1.00 89.19 235 GLU A C 1
ATOM 1650 O O . GLU A 1 235 ? -11.022 11.079 28.670 1.00 89.19 235 GLU A O 1
ATOM 1655 N N . GLY A 1 236 ? -9.856 11.150 30.591 1.00 90.81 236 GLY A N 1
ATOM 1656 C CA . GLY A 1 236 ? -9.417 12.531 30.421 1.00 90.81 236 GLY A CA 1
ATOM 1657 C C . GLY A 1 236 ? -8.538 12.682 29.183 1.00 90.81 236 GLY A C 1
ATOM 1658 O O . GLY A 1 236 ? -8.708 13.632 28.422 1.00 90.81 236 GLY A O 1
ATOM 1659 N N . TRP A 1 237 ? -7.655 11.711 28.941 1.00 92.69 237 TRP A N 1
ATOM 1660 C CA . TRP A 1 237 ? -6.800 11.687 27.759 1.00 92.69 237 TRP A CA 1
ATOM 1661 C C . TRP A 1 237 ? -7.606 11.559 26.460 1.00 92.69 237 TRP A C 1
ATOM 1663 O O . TRP A 1 237 ? -7.455 12.402 25.583 1.00 92.69 237 TRP A O 1
ATOM 1673 N N . LEU A 1 238 ? -8.511 10.576 26.346 1.00 88.06 238 LEU A N 1
ATOM 1674 C CA . LEU A 1 238 ? -9.314 10.359 25.132 1.00 88.06 238 LEU A CA 1
ATOM 1675 C C . LEU A 1 238 ? -10.205 11.561 24.793 1.00 88.06 238 LEU A C 1
ATOM 1677 O O . LEU A 1 238 ? -10.423 11.848 23.623 1.00 88.06 238 LEU A O 1
ATOM 1681 N N . ARG A 1 239 ? -10.684 12.287 25.809 1.00 87.62 239 ARG A N 1
ATOM 1682 C CA . ARG A 1 239 ? -11.488 13.507 25.636 1.00 87.62 239 ARG A CA 1
ATOM 1683 C C . ARG A 1 239 ? -10.688 14.720 25.171 1.00 87.62 239 ARG A C 1
ATOM 1685 O O . ARG A 1 239 ? -11.271 15.636 24.607 1.00 87.62 239 ARG A O 1
ATOM 1692 N N . SER A 1 240 ? -9.395 14.782 25.486 1.00 88.75 240 SER A N 1
ATOM 1693 C CA . SER A 1 240 ? -8.598 16.008 25.327 1.00 88.75 240 SER A CA 1
ATOM 1694 C C . SER A 1 240 ? -7.494 15.904 24.283 1.00 88.75 240 SER A C 1
ATOM 1696 O O . SER A 1 240 ? -7.055 16.933 23.775 1.00 88.75 240 SER A O 1
ATOM 1698 N N . SER A 1 241 ? -7.029 14.697 23.955 1.00 87.25 241 SER A N 1
ATOM 1699 C CA . SER A 1 241 ? -5.860 14.522 23.095 1.00 87.25 241 SER A CA 1
ATOM 1700 C C . SER A 1 241 ? -6.161 14.827 21.627 1.00 87.25 241 SER A C 1
ATOM 1702 O O . SER A 1 241 ? -5.280 15.321 20.924 1.00 87.25 241 SER A O 1
ATOM 1704 N N . GLY A 1 242 ? -7.376 14.514 21.155 1.00 85.06 242 GLY A N 1
ATOM 1705 C CA . GLY A 1 242 ? -7.713 14.518 19.726 1.00 85.06 242 GLY A CA 1
ATOM 1706 C C . GLY A 1 242 ? -6.860 13.540 18.904 1.00 85.06 242 GLY A C 1
ATOM 1707 O O . GLY A 1 242 ? -6.770 13.665 17.684 1.00 85.06 242 GLY A O 1
ATOM 1708 N N . VAL A 1 243 ? -6.182 12.596 19.569 1.00 86.94 243 VAL A N 1
ATOM 1709 C CA . VAL A 1 243 ? -5.265 11.633 18.954 1.00 86.94 243 VAL A CA 1
ATOM 1710 C C . VAL A 1 243 ? -5.990 10.292 18.777 1.00 86.94 243 VAL A C 1
ATOM 1712 O O . VAL A 1 243 ? -6.599 9.808 19.735 1.00 86.94 243 VAL A O 1
ATOM 1715 N N . PRO A 1 244 ? -5.898 9.642 17.599 1.00 86.31 244 PRO A N 1
ATOM 1716 C CA . PRO A 1 244 ? -6.431 8.296 17.396 1.00 86.31 244 PRO A CA 1
ATOM 1717 C C . PRO A 1 244 ? -5.866 7.309 18.418 1.00 86.31 244 PRO A C 1
ATOM 1719 O O . PRO A 1 244 ? -4.683 7.377 18.746 1.00 86.31 244 PRO A O 1
ATOM 1722 N N . ALA A 1 245 ? -6.679 6.371 18.903 1.00 89.06 245 ALA A N 1
ATOM 1723 C CA . ALA A 1 245 ? -6.268 5.445 19.954 1.00 89.06 245 ALA A CA 1
ATOM 1724 C C . ALA A 1 245 ? -6.593 3.982 19.634 1.00 89.06 245 ALA A C 1
ATOM 1726 O O . ALA A 1 245 ? -7.637 3.670 19.063 1.00 89.06 245 ALA A O 1
ATOM 1727 N N . LEU A 1 246 ? -5.706 3.086 20.067 1.00 88.94 246 LEU A N 1
ATOM 1728 C CA . LEU A 1 246 ? -5.927 1.649 20.172 1.00 88.94 246 LEU A CA 1
ATOM 1729 C C . LEU A 1 246 ? -6.219 1.303 21.630 1.00 88.94 246 LEU A C 1
ATOM 1731 O O . LEU A 1 246 ? -5.377 1.533 22.495 1.00 88.94 246 LEU A O 1
ATOM 1735 N N . LEU A 1 247 ? -7.393 0.737 21.899 1.00 91.00 247 LEU A N 1
ATOM 1736 C CA . LEU A 1 247 ? -7.750 0.198 23.210 1.00 91.00 247 LEU A CA 1
ATOM 1737 C C . LEU A 1 247 ? -7.434 -1.302 23.202 1.00 91.00 247 LEU A C 1
ATOM 1739 O O . LEU A 1 247 ? -8.022 -2.041 22.414 1.00 91.00 247 LEU A O 1
ATOM 1743 N N . VAL A 1 248 ? -6.497 -1.751 24.040 1.00 91.06 248 VAL A N 1
ATOM 1744 C CA . VAL A 1 248 ? -5.985 -3.134 24.012 1.00 91.06 248 VAL A CA 1
ATOM 1745 C C . VAL A 1 248 ? -6.068 -3.775 25.390 1.00 91.06 248 VAL A C 1
ATOM 1747 O O . VAL A 1 248 ? -5.398 -3.343 26.322 1.00 91.06 248 VAL A O 1
ATOM 1750 N N . GLY A 1 249 ? -6.882 -4.821 25.516 1.00 89.94 249 GLY A N 1
ATOM 1751 C CA . GLY A 1 249 ? -7.053 -5.586 26.750 1.00 89.94 249 GLY A CA 1
ATOM 1752 C C . GLY A 1 249 ? -8.461 -6.177 26.892 1.00 89.94 249 GLY A C 1
ATOM 1753 O O . GLY A 1 249 ? -9.308 -5.988 26.018 1.00 89.94 249 GLY A O 1
ATOM 1754 N N . PRO A 1 250 ? -8.747 -6.888 27.996 1.00 86.62 250 PRO A N 1
ATOM 1755 C CA . PRO A 1 250 ? -10.065 -7.457 28.249 1.00 86.62 250 PRO A CA 1
ATOM 1756 C C . PRO A 1 250 ? -11.116 -6.360 28.437 1.00 86.62 250 PRO A C 1
ATOM 1758 O O . PRO A 1 250 ? -10.889 -5.416 29.197 1.00 86.62 250 PRO A O 1
ATOM 1761 N N . LEU A 1 251 ? -12.301 -6.522 27.838 1.00 82.44 251 LEU A N 1
ATOM 1762 C CA . LEU A 1 251 ? -13.382 -5.524 27.898 1.00 82.44 251 LEU A CA 1
ATOM 1763 C C . LEU A 1 251 ? -13.751 -5.101 29.327 1.00 82.44 251 LEU A C 1
ATOM 1765 O O . LEU A 1 251 ? -13.990 -3.924 29.576 1.00 82.44 251 LEU A O 1
ATOM 1769 N N . GLY A 1 252 ? -13.749 -6.038 30.281 1.00 83.62 252 GLY A N 1
ATOM 1770 C CA . GLY A 1 252 ? -14.053 -5.751 31.690 1.00 83.62 252 GLY A CA 1
ATOM 1771 C C . GLY A 1 252 ? -12.950 -5.008 32.455 1.00 83.62 252 GLY A C 1
ATOM 1772 O O . GLY A 1 252 ? -13.185 -4.564 33.574 1.00 83.62 252 GLY A O 1
ATOM 1773 N N . ARG A 1 253 ? -11.745 -4.889 31.883 1.00 88.94 253 ARG A N 1
ATOM 1774 C CA . ARG A 1 253 ? -10.585 -4.210 32.490 1.00 88.94 253 ARG A CA 1
ATOM 1775 C C . ARG A 1 253 ? -10.173 -2.950 31.738 1.00 88.94 253 ARG A C 1
ATOM 1777 O O . ARG A 1 253 ? -9.399 -2.157 32.271 1.00 88.94 253 ARG A O 1
ATOM 1784 N N . LEU A 1 254 ? -10.660 -2.779 30.512 1.00 87.00 254 LEU A N 1
ATOM 1785 C CA . LEU A 1 254 ? -10.396 -1.596 29.720 1.00 87.00 254 LEU A CA 1
ATOM 1786 C C . LEU A 1 254 ? -11.286 -0.439 30.178 1.00 87.00 254 LEU A C 1
ATOM 1788 O O . LEU A 1 254 ? -12.516 -0.555 30.139 1.00 87.00 254 LEU A O 1
ATOM 1792 N N . PRO A 1 255 ? -10.695 0.702 30.567 1.00 76.88 255 PRO A N 1
ATOM 1793 C CA . PRO A 1 255 ? -11.485 1.884 30.856 1.00 76.88 255 PRO A CA 1
ATOM 1794 C C . PRO A 1 255 ? -12.268 2.280 29.600 1.00 76.88 255 PRO A C 1
ATOM 1796 O O . PRO A 1 255 ? -11.716 2.339 28.504 1.00 76.88 255 PRO A O 1
ATOM 1799 N N . LEU A 1 256 ? -13.565 2.554 29.771 1.00 80.50 256 LEU A N 1
ATOM 1800 C CA . LEU A 1 256 ? -14.459 3.117 28.745 1.00 80.50 256 LEU A CA 1
ATOM 1801 C C . LEU A 1 256 ? -14.799 2.189 27.578 1.00 80.50 256 LEU A C 1
ATOM 1803 O O . LEU A 1 256 ? -15.621 2.581 26.752 1.00 80.50 256 LEU A O 1
ATOM 1807 N N . ALA A 1 257 ? -14.272 0.962 27.527 1.00 81.69 257 ALA A N 1
ATOM 1808 C CA . ALA A 1 257 ? -14.563 0.023 26.444 1.00 81.69 257 ALA A CA 1
ATOM 1809 C C . ALA A 1 257 ? -16.073 -0.166 26.245 1.00 81.69 257 ALA A C 1
ATOM 1811 O O . ALA A 1 257 ? -16.566 -0.051 25.131 1.00 81.69 257 ALA A O 1
ATOM 1812 N N . ALA A 1 258 ? -16.837 -0.330 27.328 1.00 79.38 258 ALA A N 1
ATOM 1813 C CA . ALA A 1 258 ? -18.292 -0.439 27.244 1.00 79.38 258 ALA A CA 1
ATOM 1814 C C . ALA A 1 258 ? -18.974 0.830 26.693 1.00 79.38 258 ALA A C 1
ATOM 1816 O O . ALA A 1 258 ? -19.968 0.726 25.982 1.00 79.38 258 ALA A O 1
ATOM 1817 N N . ALA A 1 259 ? -18.473 2.027 27.017 1.00 80.62 259 ALA A N 1
ATOM 1818 C CA . ALA A 1 259 ? -19.034 3.284 26.517 1.00 80.62 259 ALA A CA 1
ATOM 1819 C C . ALA A 1 259 ? -18.708 3.495 25.032 1.00 80.62 259 ALA A C 1
ATOM 1821 O O . ALA A 1 259 ? -19.598 3.843 24.263 1.00 80.62 259 ALA A O 1
ATOM 1822 N N . VAL A 1 260 ? -17.465 3.212 24.636 1.00 78.81 260 VAL A N 1
ATOM 1823 C CA . VAL A 1 260 ? -16.989 3.266 23.248 1.00 78.81 260 VAL A CA 1
ATOM 1824 C C . VAL A 1 260 ? -17.739 2.256 22.377 1.00 78.81 260 VAL A C 1
ATOM 1826 O O . VAL A 1 260 ? -18.247 2.616 21.320 1.00 78.81 260 VAL A O 1
ATOM 1829 N N . LEU A 1 261 ? -17.892 1.014 22.847 1.00 78.38 261 LEU A N 1
ATOM 1830 C CA . LEU A 1 261 ? -18.651 -0.025 22.149 1.00 78.38 261 LEU A CA 1
ATOM 1831 C C . LEU A 1 261 ? -20.125 0.356 21.991 1.00 78.38 261 LEU A C 1
ATOM 1833 O O . LEU A 1 261 ? -20.648 0.294 20.882 1.00 78.38 261 LEU A O 1
ATOM 1837 N N . ARG A 1 262 ? -20.787 0.831 23.054 1.00 77.94 262 ARG A N 1
ATOM 1838 C CA . ARG A 1 262 ? -22.176 1.311 22.953 1.00 77.94 262 ARG A CA 1
ATOM 1839 C C . ARG A 1 262 ? -22.318 2.492 21.995 1.00 77.94 262 ARG A C 1
ATOM 1841 O O . ARG A 1 262 ? -23.266 2.515 21.219 1.00 77.94 262 ARG A O 1
ATOM 1848 N N . GLY A 1 263 ? -21.385 3.446 22.029 1.00 72.19 263 GLY A N 1
ATOM 1849 C CA . GLY A 1 263 ? -21.346 4.569 21.085 1.00 72.19 263 GLY A CA 1
ATOM 1850 C C . GLY A 1 263 ? -21.177 4.112 19.634 1.00 72.19 263 GLY A C 1
ATOM 1851 O O . GLY A 1 263 ? -21.746 4.711 18.729 1.00 72.19 263 GLY A O 1
ATOM 1852 N N . ALA A 1 264 ? -20.477 2.998 19.421 1.00 69.44 264 ALA A N 1
ATOM 1853 C CA . ALA A 1 264 ? -20.354 2.333 18.128 1.00 69.44 264 ALA A CA 1
ATOM 1854 C C . ALA A 1 264 ? -21.534 1.399 17.782 1.00 69.44 264 ALA A C 1
ATOM 1856 O O . ALA A 1 264 ? -21.458 0.674 16.795 1.00 69.44 264 ALA A O 1
ATOM 1857 N N . GLY A 1 265 ? -22.615 1.400 18.571 1.00 70.25 265 GLY A N 1
ATOM 1858 C CA . GLY A 1 265 ? -23.814 0.596 18.318 1.00 70.25 265 GLY A CA 1
ATOM 1859 C C . GLY A 1 265 ? -23.741 -0.855 18.804 1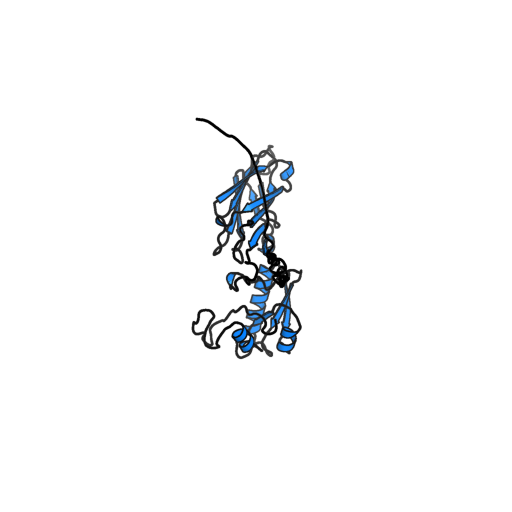.00 70.25 265 GLY A C 1
ATOM 1860 O O . GLY A 1 265 ? -24.636 -1.639 18.500 1.00 70.25 265 GLY A O 1
ATOM 1861 N N . PHE A 1 266 ? -22.716 -1.227 19.575 1.00 69.88 266 PHE A N 1
ATOM 1862 C CA . PHE A 1 266 ? -22.566 -2.584 20.097 1.00 69.88 266 PHE A CA 1
ATOM 1863 C C . PHE A 1 266 ? -23.357 -2.782 21.388 1.00 69.88 266 PHE A C 1
ATOM 1865 O O . PHE A 1 266 ? -23.325 -1.959 22.310 1.00 69.88 266 PHE A O 1
ATOM 1872 N N . SER A 1 267 ? -24.005 -3.940 21.485 1.00 66.94 267 SER A N 1
ATOM 1873 C CA . SER A 1 267 ? -24.527 -4.462 22.744 1.00 66.94 267 SER A CA 1
ATOM 1874 C C . SER A 1 267 ? -23.497 -5.429 23.335 1.00 66.94 267 SER A C 1
ATOM 1876 O O . SER A 1 267 ? -22.926 -6.212 22.584 1.00 66.94 267 SER A O 1
ATOM 1878 N N . PRO A 1 268 ? -23.251 -5.444 24.657 1.00 57.84 268 PRO A N 1
ATOM 1879 C CA . PRO A 1 268 ? -22.228 -6.288 25.292 1.00 57.84 268 PRO A CA 1
ATOM 1880 C C . PRO A 1 268 ? -22.390 -7.810 25.095 1.00 57.84 268 PRO A C 1
ATOM 1882 O O . PRO A 1 268 ? -21.540 -8.561 25.560 1.00 57.84 268 PRO A O 1
ATOM 1885 N N . ALA A 1 269 ? -23.452 -8.264 24.424 1.00 60.00 269 ALA A N 1
ATOM 1886 C CA . ALA A 1 269 ? -23.689 -9.660 24.069 1.00 60.00 269 ALA A CA 1
ATOM 1887 C C . ALA A 1 269 ? -23.611 -9.947 22.557 1.00 60.00 269 ALA A C 1
ATOM 1889 O O . ALA A 1 269 ? -23.747 -11.108 22.180 1.00 60.00 269 ALA A O 1
ATOM 1890 N N . LEU A 1 270 ? -23.448 -8.929 21.699 1.00 59.03 270 LEU A N 1
ATOM 1891 C CA . LEU A 1 270 ? -23.535 -9.065 20.244 1.00 59.03 270 LEU A CA 1
ATOM 1892 C C . LEU A 1 270 ? -22.394 -8.317 19.533 1.00 59.03 270 LEU A C 1
ATOM 1894 O O . LEU A 1 270 ? -22.113 -7.157 19.835 1.00 59.03 270 LEU A O 1
ATOM 1898 N N . GLY A 1 271 ? -21.746 -8.992 18.590 1.00 57.56 271 GLY A N 1
ATOM 1899 C CA . GLY A 1 271 ? -20.711 -8.472 17.709 1.00 57.56 271 GLY A CA 1
ATOM 1900 C C . GLY A 1 271 ? -21.289 -7.590 16.602 1.00 57.56 271 GLY A C 1
ATOM 1901 O O . GLY A 1 271 ? -22.498 -7.334 16.576 1.00 57.56 271 GLY A O 1
ATOM 1902 N N . PRO A 1 272 ? -20.441 -7.088 15.686 1.00 53.44 272 PRO A N 1
ATOM 1903 C CA . PRO A 1 272 ? -20.853 -6.115 14.680 1.00 53.44 272 PRO A CA 1
ATOM 1904 C C . PRO A 1 272 ? -21.944 -6.642 13.735 1.00 53.44 272 PRO A C 1
ATOM 1906 O O . PRO A 1 272 ? -22.697 -5.843 13.184 1.00 53.44 272 PRO A O 1
ATOM 1909 N N . ALA A 1 273 ? -22.037 -7.962 13.538 1.00 59.25 273 ALA A N 1
ATOM 1910 C CA . ALA A 1 273 ? -23.029 -8.613 12.685 1.00 59.25 273 ALA A CA 1
ATOM 1911 C C . ALA A 1 273 ? -24.179 -9.265 13.483 1.00 59.25 273 ALA A C 1
ATOM 1913 O O . ALA A 1 273 ? -24.985 -10.001 12.912 1.00 59.25 273 ALA A O 1
ATOM 1914 N N . GLY A 1 274 ? -24.295 -8.978 14.786 1.00 63.56 274 GLY A N 1
ATOM 1915 C CA . GLY A 1 274 ? -25.326 -9.552 15.654 1.00 63.56 274 GLY A CA 1
ATOM 1916 C C . GLY A 1 274 ? -25.012 -10.964 16.161 1.00 63.56 274 GLY A C 1
ATOM 1917 O O . GLY A 1 274 ? -25.900 -11.646 16.664 1.00 63.56 274 GLY A O 1
ATOM 1918 N N . GLU A 1 275 ? -23.773 -11.426 16.028 1.00 65.25 275 GLU A N 1
ATOM 1919 C CA . GLU A 1 275 ? -23.288 -12.702 16.548 1.00 65.25 275 GLU A CA 1
ATOM 1920 C C . GLU A 1 275 ? -22.965 -12.618 18.043 1.00 65.25 275 GLU A C 1
ATOM 1922 O O . GLU A 1 275 ? -22.533 -11.580 18.523 1.00 65.25 275 GLU A O 1
ATOM 1927 N N . SER A 1 276 ? -23.138 -13.692 18.813 1.00 64.75 276 SER A N 1
ATOM 1928 C CA . SER A 1 276 ? -22.750 -13.662 20.227 1.00 64.75 276 SER A CA 1
ATOM 1929 C C . SER A 1 276 ? -21.231 -13.617 20.387 1.00 64.75 276 SER A C 1
ATOM 1931 O O . SER A 1 276 ? -20.545 -14.511 19.904 1.00 64.75 276 SER A O 1
ATOM 1933 N N . VAL A 1 277 ? -20.723 -12.604 21.095 1.00 65.00 277 VAL A N 1
ATOM 1934 C CA . VAL A 1 277 ? -19.297 -12.481 21.443 1.00 65.00 277 VAL A CA 1
ATOM 1935 C C . VAL A 1 277 ? -19.094 -13.103 22.820 1.00 65.00 277 VAL A C 1
ATOM 1937 O O . VAL A 1 277 ? -19.571 -12.586 23.834 1.00 65.00 277 VAL A O 1
ATOM 1940 N N . GLY A 1 278 ? -18.432 -14.253 22.851 1.00 63.38 278 GLY A N 1
ATOM 1941 C CA . GLY A 1 278 ? -18.034 -14.959 24.057 1.00 63.38 278 GLY A CA 1
ATOM 1942 C C . GLY A 1 278 ? -16.922 -14.239 24.821 1.00 63.38 278 GLY A C 1
ATOM 1943 O O . GLY A 1 278 ? -16.259 -13.330 24.331 1.00 63.38 278 GLY A O 1
ATOM 1944 N N . ARG A 1 279 ? -16.693 -14.671 26.064 1.00 62.03 279 ARG A N 1
ATOM 1945 C CA . ARG A 1 279 ? -15.670 -14.093 26.955 1.00 62.03 279 ARG A CA 1
ATOM 1946 C C . ARG A 1 279 ? -14.242 -14.231 26.411 1.00 62.03 279 ARG A C 1
ATOM 1948 O O . ARG A 1 279 ? -13.390 -13.416 26.762 1.00 62.03 279 ARG A O 1
ATOM 1955 N N . ASP A 1 280 ? -14.018 -15.244 25.582 1.00 59.88 280 ASP A N 1
ATOM 1956 C CA . ASP A 1 280 ? -12.722 -15.570 24.987 1.00 59.88 280 ASP A CA 1
ATOM 1957 C C . ASP A 1 280 ? -12.594 -15.064 23.540 1.00 59.88 280 ASP A C 1
ATOM 1959 O O . ASP A 1 280 ? -11.538 -15.213 22.923 1.00 59.88 280 ASP A O 1
ATOM 1963 N N . ASP A 1 281 ? -13.641 -14.429 23.003 1.00 64.88 281 ASP A N 1
ATOM 1964 C CA . ASP A 1 281 ? -13.630 -13.915 21.641 1.00 64.88 281 ASP A CA 1
ATOM 1965 C C . ASP A 1 281 ? -12.915 -12.560 21.588 1.00 64.88 281 ASP A C 1
ATOM 1967 O O . ASP A 1 281 ? -13.214 -11.615 22.326 1.00 64.88 281 ASP A O 1
ATOM 1971 N N . GLY A 1 282 ? -11.935 -12.459 20.691 1.00 66.12 282 GLY A N 1
ATOM 1972 C CA . GLY A 1 282 ? -11.238 -11.211 20.416 1.00 66.12 282 GLY A CA 1
ATOM 1973 C C . GLY A 1 282 ? -12.125 -10.279 19.599 1.00 66.12 282 GLY A C 1
ATOM 1974 O O . GLY A 1 282 ? -12.445 -10.576 18.451 1.00 66.12 282 GLY A O 1
ATOM 1975 N N . LEU A 1 283 ? -12.485 -9.132 20.170 1.00 69.62 283 LEU A N 1
ATOM 1976 C CA . LEU A 1 283 ? -13.262 -8.116 19.474 1.00 69.62 283 LEU A CA 1
ATOM 1977 C C . LEU A 1 283 ? -12.342 -6.997 18.973 1.00 69.62 283 LEU A C 1
ATOM 1979 O O . LEU A 1 283 ? -11.619 -6.378 19.754 1.00 69.62 283 LEU A O 1
ATOM 1983 N N . LEU A 1 284 ? -12.410 -6.702 17.676 1.00 66.75 284 LEU A N 1
ATOM 1984 C CA . LEU A 1 284 ? -11.721 -5.566 17.076 1.00 66.75 284 LEU A CA 1
ATOM 1985 C C . LEU A 1 284 ? -12.740 -4.639 16.422 1.00 66.75 284 LEU A C 1
ATOM 1987 O O . LEU A 1 284 ? -13.354 -4.976 15.414 1.00 66.75 284 LEU A O 1
ATOM 1991 N N . VAL A 1 285 ? -12.922 -3.467 17.027 1.00 68.50 285 VAL A N 1
ATOM 1992 C CA . VAL A 1 285 ? -13.915 -2.472 16.615 1.00 68.50 285 VAL A CA 1
ATOM 1993 C C . VAL A 1 285 ? -13.226 -1.151 16.352 1.00 68.50 285 VAL A C 1
ATOM 1995 O O . VAL A 1 285 ? -12.430 -0.682 17.165 1.00 68.50 285 VAL A O 1
ATOM 1998 N N . ARG A 1 286 ? -13.594 -0.507 15.247 1.00 69.19 286 ARG A N 1
ATOM 1999 C CA . ARG A 1 286 ? -13.382 0.928 15.088 1.00 69.19 286 ARG A CA 1
ATOM 2000 C C . ARG A 1 286 ? -14.632 1.650 15.576 1.00 69.19 286 ARG A C 1
ATOM 2002 O O . ARG A 1 286 ? -15.722 1.414 15.068 1.00 69.19 286 ARG A O 1
ATOM 2009 N N . ALA A 1 287 ? -14.454 2.535 16.543 1.00 70.12 287 ALA A N 1
ATOM 2010 C CA . ALA A 1 287 ? -15.510 3.354 17.112 1.00 70.12 287 ALA A CA 1
ATOM 2011 C C . ALA A 1 287 ? -15.154 4.829 16.936 1.00 70.12 287 ALA A C 1
ATOM 2013 O O . ALA A 1 287 ? -13.976 5.190 17.019 1.00 70.12 287 ALA A O 1
ATOM 2014 N N . ARG A 1 288 ? -16.158 5.683 16.717 1.00 67.75 288 ARG A N 1
ATOM 2015 C CA . ARG A 1 288 ? -15.973 7.112 16.971 1.00 67.75 288 ARG A CA 1
ATOM 2016 C C . ARG A 1 288 ? -15.896 7.317 18.474 1.00 67.75 288 ARG A C 1
ATOM 2018 O O . ARG A 1 288 ? -16.608 6.658 19.236 1.00 67.75 288 ARG A O 1
ATOM 2025 N N . SER A 1 289 ? -15.007 8.210 18.884 1.00 66.25 289 SER A N 1
ATOM 2026 C CA . SER A 1 289 ? -15.017 8.714 20.245 1.00 66.25 289 SER A CA 1
ATOM 2027 C C . SER A 1 289 ? -16.433 9.213 20.555 1.00 66.25 289 SER A C 1
ATOM 2029 O O . SER A 1 289 ? -16.979 9.963 19.753 1.00 66.25 289 SER A O 1
ATOM 2031 N N . PRO A 1 290 ? -17.051 8.843 21.688 1.00 64.69 290 PRO A N 1
ATOM 2032 C CA . PRO A 1 290 ? -18.345 9.407 22.082 1.00 64.69 290 PRO A CA 1
ATOM 2033 C C . PRO A 1 290 ? -18.259 10.906 22.421 1.00 64.69 290 PRO A C 1
ATOM 2035 O O . PRO A 1 290 ? -19.258 11.507 22.809 1.00 64.69 290 PRO A O 1
ATOM 2038 N N . TRP A 1 291 ? -17.058 11.483 22.347 1.00 68.12 291 TRP A N 1
ATOM 2039 C CA . TRP A 1 291 ? -16.767 12.888 22.598 1.00 68.12 291 TRP A CA 1
ATOM 2040 C C . TRP A 1 291 ? -16.497 13.687 21.312 1.00 68.12 291 TRP A C 1
ATOM 2042 O O . TRP A 1 291 ? -16.324 14.899 21.419 1.00 68.12 291 TRP A O 1
ATOM 2052 N N . ASP A 1 292 ? -16.483 13.025 20.146 1.00 60.16 292 ASP A N 1
ATOM 2053 C CA . ASP A 1 292 ? -16.426 13.644 18.810 1.00 60.16 292 ASP A CA 1
ATOM 2054 C C . ASP A 1 292 ? -17.826 13.696 18.175 1.00 60.16 292 ASP A C 1
ATOM 2056 O O . ASP A 1 292 ? -18.147 14.718 17.525 1.00 60.16 292 ASP A O 1
#

pLDDT: mean 79.46, std 18.12, range [36.5, 98.69]

Foldseek 3Di:
DDDDDDDDYDDDDDDDDDPPPDPPPPPPPDPPPPPQDFPWDKDKDFLLLVVHQKDKDFDQKDKDKDWDFAALAAFDQVFKKWKWKKAKAADFKKKWKAKQNRTFDMDTDHPVPRGIDIDMTTDGPVSGDRPGIIMIMIIMRDDHPDDDPDTIMMMTGRRTIIMGGHGDPRVHDTDFDPSSPPPPLQPDDFQAEEEEFEFLDHDPVQVVVSVVSQVVNCSNNSNRYDYDYHHPPVVVCLLPVPHHYDQTDQCVRGPCSCVQCVQQVDDQQAAPVRDGADSPHDHDGDGDDPND

Secondary structure (DSSP, 8-state):
----------------------------PPPP--------EEEEEETTTTT---EEEESSEEEEEEEEPPPSSPBPTT-EEEEEEEEE-SSSEEEEEEETTEEEEEEEE-HHHHT-EEEEEEE-GGGS-SSSPEEEEEEEE---SS--SSPPEEEE-TT-EEEEEE---TTSPPP--GGGTTTTTS-SSSSEEEEEE--SS--HHHHHHHHHHHHHHHHHTTT-EEEEEE-SSHHHHHHH----EEE-S-TTTSTTHHHHHHHTT--TTB-TTS-B--TTPPP------TT-

Sequence (292 aa):
MAGVPSRGSFVRCLTAGVFLAGTCAWAAAAPPARAAAFVESAQEVTLRALGAPGVDASGSAVTLAVAFPPPAGPLAPAGSFARLFFAHSPGASSVTLVVNGRPLTTVGLSDATAGGGVLEVRVPPATLHRDRPNVLDARFVLRPSGGGSAGPFARLGPQTLMHYQLFVPPGEEPPSLLEAFPFPLVRGGTPARLGLVLPSAPSDSDLAVALRLVADTGRRAGGGVAPEVVTAGAEGWLRSSGVPALLVGPLGRLPLAAAVLRGAGFSPALGPAGESVGRDDGLLVRARSPWD

Radius of gyration: 31.27 Å; chains: 1; bounding box: 94×68×88 Å